Protein AF-A0AA92NX31-F1 (afdb_monomer_lite)

Foldseek 3Di:
DDDPVCPVVVVVVVDDPDPPPPVVVVVVVVVVVVVVVVVPPPPDDDDDDPDDDDDDPDQPDDPPKTKDFWAFPVRDGQEMEIEDAPVNVVVVLVPDDPVVVVVVVVVVVVVVVVVVVVCVVLVPDDAQWKKKKAFQDDPVLVVVVVPDDDDDQPDPRIDMDHHWHKDQAQVVCCVPCVVPADFDQAFPPGFGWGMKTWDADGPSVDDDDNVVFVVVCVVVVHRMGMDIDHGDPHTAKMWIWTDDPLGIKIKMKGFRPSDYHYDNAPDWDWDDQPNTIKIKGWHDDPVDAIKIKIWTQQHPGRMIMMMMDGCSRAPPVSRSRRSNVRNPGD

pLDDT: mean 80.36, std 20.74, range [23.72, 98.44]

Sequence (330 aa):
MDKNPFKGMHDMLRAKPVPKVDVKHKVMAAIRAKENKEEKVVKKKIGLLVTVGMLVGASSVWAGVEMIQLKNEKGEVVYEVTQHTDQEQQRLIQQMPPEEQAKIEARKKMDEHRDEVNNEIINGLKPGTSVAIYWKPTKDEEEIQKNITWSIYKQPYITMVSMPMTYKTWKEMEPVVGKMFTLPTELAGGFRFDEGDVHYEENYEYEVDLEALKAKAIKENKDYAFTEIPSSNKYDFTSVAYKSEKGSVRVEVRIADGGKAGTNAEAIEKIMIGNNEAVLTTHTSKNSDNFHWITWVKNGTKLKYSVRAGEEVVSKDELINIAKQINEIK

Secondary structure (DSSP, 8-state):
----TTHHHHHHTTS-PPP---HHHHHHHHHHHHHHHHTTTTTS-------------S---BTTB-EEEEE-TTS-EEEEEEE--HHHHHHHHHHS-HHHHHHHHHHHHHHHHHHHHHHHHHHTSPTT-EEEEEEPPPHHHHHHHTT---SS--STTEEEEE--EEESSHHHHHHHHTTT----SEETTTEEEEEEEEEE---TTS---HHHHHHHHHHHT-SEEEEEEPPP-SEEEEEEEEEETTEEEEEEEEE--S-EEEE--SEEEEEEETTEEEEEEEE--SSS--EEEEEEEPTTSSEEEEEEEETTTS-HHHHHHHHHHHHH--

Structure (mmCIF, N/CA/C/O backbone):
data_AF-A0AA92NX31-F1
#
_entry.id   AF-A0AA92NX31-F1
#
loop_
_atom_site.group_PDB
_atom_site.id
_atom_site.type_symbol
_atom_site.label_atom_id
_atom_site.label_alt_id
_atom_site.label_comp_id
_atom_site.label_asym_id
_atom_site.label_entity_id
_atom_site.label_seq_id
_atom_site.pdbx_PDB_ins_code
_atom_site.Cartn_x
_atom_site.Cartn_y
_atom_site.Cartn_z
_atom_site.occupancy
_atom_site.B_iso_or_equiv
_atom_site.auth_seq_id
_atom_site.auth_comp_id
_atom_site.auth_asym_id
_atom_site.auth_atom_id
_atom_site.pdbx_PDB_model_num
ATOM 1 N N . MET A 1 1 ? 20.148 37.717 74.657 1.00 39.69 1 MET A N 1
ATOM 2 C CA . MET A 1 1 ? 20.877 36.636 73.960 1.00 39.69 1 MET A CA 1
ATOM 3 C C . MET A 1 1 ? 19.957 36.101 72.877 1.00 39.69 1 MET A C 1
ATOM 5 O O . MET A 1 1 ? 19.146 35.242 73.177 1.00 39.69 1 MET A O 1
ATOM 9 N N . ASP A 1 2 ? 20.061 36.623 71.655 1.00 38.91 2 ASP A N 1
ATOM 10 C CA . ASP A 1 2 ? 19.355 36.084 70.486 1.00 38.91 2 ASP A CA 1
ATOM 11 C C . ASP A 1 2 ? 20.350 35.303 69.631 1.00 38.91 2 ASP A C 1
ATOM 13 O O . ASP A 1 2 ? 21.247 35.872 69.006 1.00 38.91 2 ASP A O 1
ATOM 17 N N . LYS A 1 3 ? 20.224 33.975 69.634 1.00 49.19 3 LYS A N 1
ATOM 18 C CA . LYS A 1 3 ? 20.929 33.102 68.694 1.00 49.19 3 LYS A CA 1
ATOM 19 C C . LYS A 1 3 ? 19.955 32.764 67.575 1.00 49.19 3 LYS A C 1
ATOM 21 O O . LYS A 1 3 ? 19.166 31.839 67.711 1.00 49.19 3 LYS A O 1
ATOM 26 N N . ASN A 1 4 ? 20.017 33.518 66.479 1.00 52.94 4 ASN A N 1
ATOM 27 C CA . ASN A 1 4 ? 19.345 33.144 65.238 1.00 52.94 4 ASN A CA 1
ATOM 28 C C . ASN A 1 4 ? 19.955 31.816 64.726 1.00 52.94 4 ASN A C 1
ATOM 30 O O . ASN A 1 4 ? 21.143 31.799 64.380 1.00 52.94 4 ASN A O 1
ATOM 34 N N . PRO A 1 5 ? 19.183 30.714 64.671 1.00 51.06 5 PRO A N 1
ATOM 35 C CA . PRO A 1 5 ? 19.691 29.390 64.318 1.00 51.06 5 PRO A CA 1
ATOM 36 C C . PRO A 1 5 ? 19.982 29.226 62.816 1.00 51.06 5 PRO A C 1
ATOM 38 O O . PRO A 1 5 ? 20.545 28.213 62.413 1.00 51.06 5 PRO A O 1
ATOM 41 N N . PHE A 1 6 ? 19.673 30.224 61.982 1.00 52.09 6 PHE A N 1
ATOM 42 C CA . PHE A 1 6 ? 19.854 30.158 60.527 1.00 52.09 6 PHE A CA 1
ATOM 43 C C . PHE A 1 6 ? 21.127 30.845 60.015 1.00 52.09 6 PHE A C 1
ATOM 45 O O . PHE A 1 6 ? 21.389 30.847 58.811 1.00 52.09 6 PHE A O 1
ATOM 52 N N . LYS A 1 7 ? 21.970 31.386 60.908 1.00 51.38 7 LYS A N 1
ATOM 53 C CA . LYS A 1 7 ? 23.223 32.055 60.512 1.00 51.38 7 LYS A CA 1
ATOM 54 C C . LYS A 1 7 ? 24.197 31.106 59.791 1.00 51.38 7 LYS A C 1
ATOM 56 O O . LYS A 1 7 ? 24.858 31.523 58.849 1.00 51.38 7 LYS A O 1
ATOM 61 N N . GLY A 1 8 ? 24.213 29.819 60.153 1.00 50.72 8 GLY A N 1
ATOM 62 C CA . GLY A 1 8 ? 25.066 28.812 59.504 1.00 50.72 8 GLY A CA 1
ATOM 63 C C . GLY A 1 8 ? 24.664 28.461 58.063 1.00 50.72 8 GLY A C 1
ATOM 64 O O . GLY A 1 8 ? 25.532 28.172 57.244 1.00 50.72 8 GLY A O 1
ATOM 65 N N . MET A 1 9 ? 23.371 28.538 57.718 1.00 48.03 9 MET A N 1
ATOM 66 C CA . MET A 1 9 ? 22.906 28.253 56.349 1.00 48.03 9 MET A CA 1
ATOM 67 C C . MET A 1 9 ? 23.214 29.398 55.380 1.00 48.03 9 MET A C 1
ATOM 69 O O . MET A 1 9 ? 23.520 29.150 54.214 1.00 48.03 9 MET A O 1
ATOM 73 N N . HIS A 1 10 ? 23.186 30.647 55.855 1.00 48.66 10 HIS A N 1
ATOM 74 C CA . HIS A 1 10 ? 23.485 31.807 55.014 1.00 48.66 10 HIS A CA 1
ATOM 75 C C . HIS A 1 10 ? 24.954 31.873 54.572 1.00 48.66 10 HIS A C 1
ATOM 77 O O . HIS A 1 10 ? 25.225 32.314 53.452 1.00 48.66 10 HIS A O 1
ATOM 83 N N . ASP A 1 11 ? 25.880 31.378 55.397 1.00 51.91 11 ASP A N 1
ATOM 84 C CA . ASP A 1 11 ? 27.309 31.341 55.067 1.00 51.91 11 ASP A CA 1
ATOM 85 C C . ASP A 1 11 ? 27.671 30.142 54.162 1.00 51.91 11 ASP A C 1
ATOM 87 O O . ASP A 1 11 ? 28.558 30.259 53.314 1.00 51.91 11 ASP A O 1
ATOM 91 N N . MET A 1 12 ? 26.928 29.024 54.228 1.00 49.34 12 MET A N 1
ATOM 92 C CA . MET A 1 12 ? 27.102 27.877 53.315 1.00 49.34 12 MET A CA 1
ATOM 93 C C . MET A 1 12 ? 26.664 28.164 51.870 1.00 49.34 12 MET A C 1
ATOM 95 O O . MET A 1 12 ? 27.215 27.577 50.941 1.00 49.34 12 MET A O 1
ATOM 99 N N . LEU A 1 13 ? 25.720 29.085 51.654 1.00 52.97 13 LEU A N 1
ATOM 100 C CA . LEU A 1 13 ? 25.265 29.473 50.310 1.00 52.97 13 LEU A CA 1
ATOM 101 C C . LEU A 1 13 ? 26.193 30.486 49.613 1.00 52.97 13 LEU A C 1
ATOM 103 O O . LEU A 1 13 ? 26.030 30.738 48.421 1.00 52.97 13 LEU A O 1
ATOM 107 N N . ARG A 1 14 ? 27.177 31.062 50.323 1.00 54.47 14 ARG A N 1
ATOM 108 C CA . ARG A 1 14 ? 28.123 32.051 49.764 1.00 54.47 14 ARG A CA 1
ATOM 109 C C . ARG A 1 14 ? 29.505 31.499 49.414 1.00 54.47 14 ARG A C 1
ATOM 111 O O . ARG A 1 14 ? 30.314 32.240 48.862 1.00 54.47 14 ARG A O 1
ATOM 118 N N . ALA A 1 15 ? 29.787 30.221 49.661 1.00 52.97 15 ALA A N 1
ATOM 119 C CA . ALA A 1 15 ? 31.110 29.647 49.427 1.00 52.97 15 ALA A CA 1
ATOM 120 C C . ALA A 1 15 ? 31.075 28.457 48.457 1.00 52.97 15 ALA A C 1
ATOM 122 O O . ALA A 1 15 ? 31.109 27.303 48.879 1.00 52.97 15 ALA A O 1
ATOM 123 N N . LYS A 1 16 ? 31.043 28.763 47.152 1.00 46.66 16 LYS A N 1
ATOM 124 C CA . LYS A 1 16 ? 31.869 28.174 46.070 1.00 46.66 16 LYS A CA 1
ATOM 125 C C . LYS A 1 16 ? 31.239 28.518 44.710 1.00 46.66 16 LYS A C 1
ATOM 127 O O . LYS A 1 16 ? 30.091 28.146 44.479 1.00 46.66 16 LYS A O 1
ATOM 132 N N . PRO A 1 17 ? 31.949 29.195 43.789 1.00 44.84 17 PRO A N 1
ATOM 133 C CA . PRO A 1 17 ? 31.456 29.341 42.427 1.00 44.84 17 PRO A CA 1
ATOM 134 C C . PRO A 1 17 ? 31.342 27.948 41.796 1.00 44.84 17 PRO A C 1
ATOM 136 O O . PRO A 1 17 ? 32.320 27.202 41.735 1.00 44.84 17 PRO A O 1
ATOM 139 N N . VAL A 1 18 ? 30.135 27.591 41.354 1.00 47.88 18 VAL A N 1
ATOM 140 C CA . VAL A 1 18 ? 29.902 26.400 40.532 1.00 47.88 18 VAL A CA 1
ATOM 141 C C . VAL A 1 18 ? 30.789 26.535 39.291 1.00 47.88 18 VAL A C 1
ATOM 143 O O . VAL A 1 18 ? 30.719 27.572 38.621 1.00 47.88 18 VAL A O 1
ATOM 146 N N . PRO A 1 19 ? 31.647 25.550 38.966 1.00 45.34 19 PRO A N 1
ATOM 147 C CA . PRO A 1 19 ? 32.444 25.625 37.756 1.00 45.34 19 PRO A CA 1
ATOM 148 C C . PRO A 1 19 ? 31.484 25.725 36.572 1.00 45.34 19 PRO A C 1
ATOM 150 O O . PRO A 1 19 ? 30.601 24.879 36.424 1.00 45.34 19 PRO A O 1
ATOM 153 N N . LYS A 1 20 ? 31.643 26.747 35.723 1.00 49.38 20 LYS A N 1
ATOM 154 C CA . LYS A 1 20 ? 30.999 26.773 34.406 1.00 49.38 20 LYS A CA 1
ATOM 155 C C . LYS A 1 20 ? 31.604 25.641 33.581 1.00 49.38 20 LYS A C 1
ATOM 157 O O . LYS A 1 20 ? 32.577 25.830 32.859 1.00 49.38 20 LYS A O 1
ATOM 162 N N . VAL A 1 21 ? 31.079 24.435 33.752 1.00 50.97 21 VAL A N 1
ATOM 163 C CA . VAL A 1 21 ? 31.415 23.307 32.895 1.00 50.97 21 VAL A CA 1
ATOM 164 C C . VAL A 1 21 ? 30.685 23.556 31.585 1.00 50.97 21 VAL A C 1
ATOM 166 O O . VAL A 1 21 ? 29.461 23.489 31.535 1.00 50.97 21 VAL A O 1
ATOM 169 N N . ASP A 1 22 ? 31.431 23.884 30.533 1.00 53.22 22 ASP A N 1
ATOM 170 C CA . ASP A 1 22 ? 30.893 23.967 29.177 1.00 53.22 22 ASP A CA 1
ATOM 171 C C . ASP A 1 22 ? 30.559 22.545 28.692 1.00 53.22 22 ASP A C 1
ATOM 173 O O . ASP A 1 22 ? 31.370 21.835 28.088 1.00 53.22 22 ASP A O 1
ATOM 177 N N . VAL A 1 23 ? 29.357 22.089 29.056 1.00 54.25 23 VAL A N 1
ATOM 178 C CA . VAL A 1 23 ? 28.820 20.771 28.695 1.00 54.25 23 VAL A CA 1
ATOM 179 C C . VAL A 1 23 ? 28.718 20.646 27.174 1.00 54.25 23 VAL A C 1
ATOM 181 O O . VAL A 1 23 ? 28.973 19.572 26.635 1.00 54.25 23 VAL A O 1
ATOM 184 N N . LYS A 1 24 ? 28.453 21.752 26.464 1.00 50.12 24 LYS A N 1
ATOM 185 C CA . LYS A 1 24 ? 28.352 21.779 25.002 1.00 50.12 24 LYS A CA 1
ATOM 186 C C . LYS A 1 24 ? 29.696 21.451 24.355 1.00 50.12 24 LYS A C 1
ATOM 188 O O . LYS A 1 24 ? 29.742 20.603 23.468 1.00 50.12 24 LYS A O 1
ATOM 193 N N . HIS A 1 25 ? 30.798 22.025 24.842 1.00 49.66 25 HIS A N 1
ATOM 194 C CA . HIS A 1 25 ? 32.134 21.673 24.344 1.00 49.66 25 HIS A CA 1
ATOM 195 C C . HIS A 1 25 ? 32.509 20.219 24.625 1.00 49.66 25 HIS A C 1
ATOM 197 O O . HIS A 1 25 ? 33.056 19.554 23.748 1.00 49.66 25 HIS A O 1
ATOM 203 N N . LYS A 1 26 ? 32.201 19.700 25.821 1.00 52.88 26 LYS A N 1
ATOM 204 C CA . LYS A 1 26 ? 32.515 18.304 26.169 1.00 52.88 26 LYS A CA 1
ATOM 205 C C . LYS A 1 26 ? 31.705 17.302 25.348 1.00 52.88 26 LYS A C 1
ATOM 207 O O . LYS A 1 26 ? 32.264 16.297 24.919 1.00 52.88 26 LYS A O 1
ATOM 212 N N . VAL A 1 27 ? 30.430 17.590 25.088 1.00 49.56 27 VAL A N 1
ATOM 213 C CA . VAL A 1 27 ? 29.567 16.752 24.243 1.00 49.56 27 VAL A CA 1
ATOM 214 C C . VAL A 1 27 ? 30.026 16.805 22.784 1.00 49.56 27 VAL A C 1
ATOM 216 O O . VAL A 1 27 ? 30.213 15.756 22.176 1.00 49.56 27 VAL A O 1
ATOM 219 N N . MET A 1 28 ? 30.330 17.988 22.239 1.00 48.72 28 MET A N 1
ATOM 220 C CA . MET A 1 28 ? 30.826 18.113 20.859 1.00 48.72 28 MET A CA 1
ATOM 221 C C . MET A 1 28 ? 32.216 17.494 20.663 1.00 48.72 28 MET A C 1
ATOM 223 O O . MET A 1 28 ? 32.482 16.890 19.625 1.00 48.72 28 MET A O 1
ATOM 227 N N . ALA A 1 29 ? 33.101 17.594 21.659 1.00 56.94 29 ALA A N 1
ATOM 228 C CA . ALA A 1 29 ? 34.399 16.926 21.634 1.00 56.94 29 ALA A CA 1
ATOM 229 C C . ALA A 1 29 ? 34.255 15.396 21.698 1.00 56.94 29 ALA A C 1
ATOM 231 O O . ALA A 1 29 ? 34.991 14.689 21.013 1.00 56.94 29 ALA A O 1
ATOM 232 N N . ALA A 1 30 ? 33.287 14.882 22.466 1.00 53.88 30 ALA A N 1
ATOM 233 C CA . ALA A 1 30 ? 32.988 13.452 22.522 1.00 53.88 30 ALA A CA 1
ATOM 234 C C . ALA A 1 30 ? 32.383 12.924 21.208 1.00 53.88 30 ALA A C 1
ATOM 236 O O . ALA A 1 30 ? 32.735 11.821 20.794 1.00 53.88 30 ALA A O 1
ATOM 237 N N . ILE A 1 31 ? 31.542 13.715 20.528 1.00 49.28 31 ILE A N 1
ATOM 238 C CA . ILE A 1 31 ? 30.980 13.380 19.207 1.00 49.28 31 ILE A CA 1
ATOM 239 C C . ILE A 1 31 ? 32.094 13.325 18.149 1.00 49.28 31 ILE A C 1
ATOM 241 O O . ILE A 1 31 ? 32.277 12.287 17.517 1.00 49.28 31 ILE A O 1
ATOM 245 N N . ARG A 1 32 ? 32.938 14.364 18.046 1.00 51.78 32 ARG A N 1
ATOM 246 C CA . ARG A 1 32 ? 34.062 14.386 17.083 1.00 51.78 32 ARG A CA 1
ATOM 247 C C . ARG A 1 32 ? 35.121 13.315 17.353 1.00 51.78 32 ARG A C 1
ATOM 249 O O . ARG A 1 32 ? 35.758 12.815 16.429 1.00 51.78 32 ARG A O 1
ATOM 256 N N . ALA A 1 33 ? 35.342 12.954 18.619 1.00 50.09 33 ALA A N 1
ATOM 257 C CA . ALA A 1 33 ? 36.252 11.866 18.977 1.00 50.09 33 ALA A CA 1
ATOM 258 C C . ALA A 1 33 ? 35.698 10.478 18.598 1.00 50.09 33 ALA A C 1
ATOM 260 O O . ALA A 1 33 ? 36.482 9.538 18.448 1.00 50.09 33 ALA A O 1
ATOM 261 N N . LYS A 1 34 ? 34.372 10.351 18.440 1.00 50.44 34 LYS A N 1
ATOM 262 C CA . LYS A 1 34 ? 33.704 9.142 17.942 1.00 50.44 34 LYS A CA 1
ATOM 263 C C . LYS A 1 34 ? 33.771 9.059 16.413 1.00 50.44 34 LYS A C 1
ATOM 265 O O . LYS A 1 34 ? 34.208 8.030 15.908 1.00 50.44 34 LYS A O 1
ATOM 270 N N . GLU A 1 35 ? 33.492 10.157 15.708 1.00 44.53 35 GLU A N 1
ATOM 271 C CA . GLU A 1 35 ? 33.587 10.244 14.236 1.00 44.53 35 GLU A CA 1
ATOM 272 C C . GLU A 1 35 ? 35.007 9.927 13.723 1.00 44.53 35 GLU A C 1
ATOM 274 O O . GLU A 1 35 ? 35.187 9.091 12.840 1.00 44.53 35 GLU A O 1
ATOM 279 N N . ASN A 1 36 ? 36.051 10.473 14.362 1.00 42.12 36 ASN A N 1
ATOM 280 C CA . ASN A 1 36 ? 37.448 10.205 13.977 1.00 42.12 36 ASN A CA 1
ATOM 281 C C . ASN A 1 36 ? 37.929 8.768 14.269 1.00 42.12 36 ASN A C 1
ATOM 283 O O . ASN A 1 36 ? 38.970 8.346 13.755 1.00 42.12 36 ASN A O 1
ATOM 287 N N . LYS A 1 37 ? 37.221 8.007 15.117 1.00 39.25 37 LYS A N 1
ATOM 288 C CA . LYS A 1 37 ? 37.497 6.575 15.332 1.00 39.25 37 LYS A CA 1
ATOM 289 C C . LYS A 1 37 ? 36.738 5.685 14.349 1.00 39.25 37 LYS A C 1
ATOM 291 O O . LYS A 1 37 ? 37.231 4.597 14.051 1.00 39.25 37 LYS A O 1
ATOM 296 N N . GLU A 1 38 ? 35.605 6.142 13.820 1.00 37.56 38 GLU A N 1
ATOM 297 C CA . GLU A 1 38 ? 34.836 5.425 12.799 1.00 37.56 38 GLU A CA 1
ATOM 298 C C . GLU A 1 38 ? 35.510 5.491 11.418 1.00 37.56 38 GLU A C 1
ATOM 300 O O . GLU A 1 38 ? 35.576 4.468 10.740 1.00 37.56 38 GLU A O 1
ATOM 305 N N . GLU A 1 39 ? 36.175 6.592 11.044 1.00 38.25 39 GLU A N 1
ATOM 306 C CA . GLU A 1 39 ? 36.886 6.667 9.749 1.00 38.25 39 GLU A CA 1
ATOM 307 C C . GLU A 1 39 ? 38.021 5.634 9.579 1.00 38.25 39 GLU A C 1
ATOM 309 O O . GLU A 1 39 ? 38.354 5.251 8.455 1.00 38.25 39 GLU A O 1
ATOM 314 N N . LYS A 1 40 ? 38.623 5.134 10.670 1.00 39.03 40 LYS A N 1
ATOM 315 C CA . LYS A 1 40 ? 39.765 4.200 10.592 1.00 39.03 40 LYS A CA 1
ATOM 316 C C . LYS A 1 40 ? 39.409 2.714 10.693 1.00 39.03 40 LYS A C 1
ATOM 318 O O . LYS A 1 40 ? 40.288 1.891 10.442 1.00 39.03 40 LYS A O 1
ATOM 323 N N . VAL A 1 41 ? 38.165 2.342 11.016 1.00 35.94 41 VAL A N 1
ATOM 324 C CA . VAL A 1 41 ? 37.795 0.927 11.267 1.00 35.94 41 VAL A CA 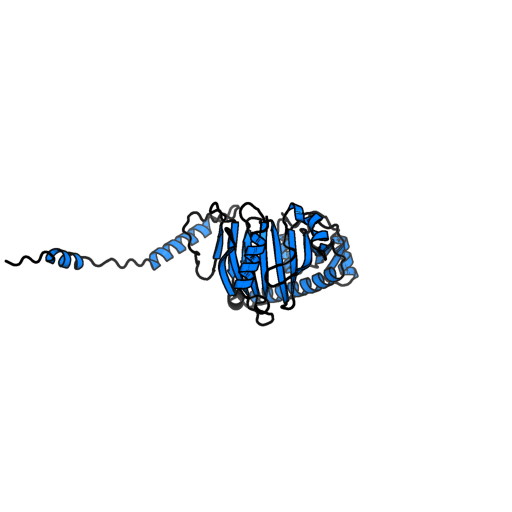1
ATOM 325 C C . VAL A 1 41 ? 36.855 0.334 10.204 1.00 35.94 41 VAL A C 1
ATOM 327 O O . VAL A 1 41 ? 36.829 -0.883 10.030 1.00 35.94 41 VAL A O 1
ATOM 330 N N . VAL A 1 42 ? 36.175 1.137 9.379 1.00 35.34 42 VAL A N 1
ATOM 331 C CA . VAL A 1 42 ? 35.128 0.637 8.454 1.00 35.34 42 VAL A CA 1
ATOM 332 C C . VAL A 1 42 ? 35.670 0.185 7.081 1.00 35.34 42 VAL A C 1
ATOM 334 O O . VAL A 1 42 ? 34.976 0.222 6.073 1.00 35.34 42 VAL A O 1
ATOM 337 N N . LYS A 1 43 ? 36.917 -0.304 7.000 1.00 39.41 43 LYS A N 1
ATOM 338 C CA . LYS A 1 43 ? 37.444 -0.903 5.751 1.00 39.41 43 LYS A CA 1
ATOM 339 C C . LYS A 1 43 ? 37.275 -2.420 5.627 1.00 39.41 43 LYS A C 1
ATOM 341 O O . LYS A 1 43 ? 37.634 -2.959 4.583 1.00 39.41 43 LYS A O 1
ATOM 346 N N . LYS A 1 44 ? 36.716 -3.137 6.613 1.00 31.20 44 LYS A N 1
ATOM 347 C CA . LYS A 1 44 ? 36.458 -4.587 6.482 1.00 31.20 44 LYS A CA 1
ATOM 348 C C . LYS A 1 44 ? 35.209 -5.064 7.251 1.00 31.20 44 LYS A C 1
ATOM 350 O O . LYS A 1 44 ? 35.264 -5.193 8.464 1.00 31.20 44 LYS A O 1
ATOM 355 N N . LYS A 1 45 ? 34.194 -5.482 6.475 1.00 27.70 45 LYS A N 1
ATOM 356 C CA . LYS A 1 45 ? 33.093 -6.438 6.763 1.00 27.70 45 LYS A CA 1
ATOM 357 C C . LYS A 1 45 ? 31.859 -5.976 7.582 1.00 27.70 45 LYS A C 1
ATOM 359 O O . LYS A 1 45 ? 31.968 -5.721 8.767 1.00 27.70 45 LYS A O 1
ATOM 364 N N . ILE A 1 46 ? 30.701 -6.076 6.903 1.00 28.38 46 ILE A N 1
ATOM 365 C CA . ILE A 1 46 ? 29.369 -6.596 7.312 1.00 28.38 46 ILE A CA 1
ATOM 366 C C . ILE A 1 46 ? 28.656 -5.960 8.524 1.00 28.38 46 ILE A C 1
ATOM 368 O O . ILE A 1 46 ? 29.145 -6.020 9.643 1.00 28.38 46 ILE A O 1
ATOM 372 N N . GLY A 1 47 ? 27.388 -5.580 8.305 1.00 24.19 47 GLY A N 1
ATOM 373 C CA . GLY A 1 47 ? 26.315 -5.763 9.293 1.00 24.19 47 GLY A CA 1
ATOM 374 C C . GLY A 1 47 ? 25.828 -4.492 9.983 1.00 24.19 47 GLY A C 1
ATOM 375 O O . GLY A 1 47 ? 26.450 -3.998 10.916 1.00 24.19 47 GLY A O 1
ATOM 376 N N . LEU A 1 48 ? 24.663 -4.011 9.550 1.00 31.30 48 LEU A N 1
ATOM 377 C CA . LEU A 1 48 ? 23.850 -3.010 10.234 1.00 31.30 48 LEU A CA 1
ATOM 378 C C . LEU A 1 48 ? 23.516 -3.497 11.661 1.00 31.30 48 LEU A C 1
ATOM 380 O O . LEU A 1 48 ? 22.685 -4.383 11.837 1.00 31.30 48 LEU A O 1
ATOM 384 N N . LEU A 1 49 ? 24.159 -2.923 12.678 1.00 27.75 49 LEU A N 1
ATOM 385 C CA . LEU A 1 49 ? 23.817 -3.105 14.092 1.00 27.75 49 LEU A CA 1
ATOM 386 C C . LEU A 1 49 ? 23.820 -1.737 14.779 1.00 27.75 49 LEU A C 1
ATOM 388 O O . LEU A 1 49 ? 24.834 -1.296 15.315 1.00 27.75 49 LEU A O 1
ATOM 392 N N . VAL A 1 50 ? 22.667 -1.065 14.778 1.00 32.16 50 VAL A N 1
ATOM 393 C CA . VAL A 1 50 ? 22.393 0.004 15.746 1.00 32.16 50 VAL A CA 1
ATOM 394 C C . VAL A 1 50 ? 21.561 -0.610 16.862 1.00 32.16 50 VAL A C 1
ATOM 396 O O . VAL A 1 50 ? 20.336 -0.675 16.810 1.00 32.16 50 VAL A O 1
ATOM 399 N N . THR A 1 51 ? 22.261 -1.116 17.870 1.00 28.08 51 THR A N 1
ATOM 400 C CA . THR A 1 51 ? 21.680 -1.625 19.109 1.00 28.08 51 THR A CA 1
ATOM 401 C C . THR A 1 51 ? 21.195 -0.437 19.944 1.00 28.08 51 THR A C 1
ATOM 403 O O . THR A 1 51 ? 21.980 0.173 20.669 1.00 28.08 51 THR A O 1
ATOM 406 N N . VAL A 1 52 ? 19.909 -0.082 19.858 1.00 31.58 52 VAL A N 1
ATOM 407 C CA . VAL A 1 52 ? 19.286 0.837 20.827 1.00 31.58 52 VAL A CA 1
ATOM 408 C C . VAL A 1 52 ? 18.679 0.006 21.950 1.00 31.58 52 VAL A C 1
ATOM 410 O O . VAL A 1 52 ? 17.553 -0.477 21.866 1.00 31.58 52 VAL A O 1
ATOM 413 N N . GLY A 1 53 ? 19.469 -0.187 23.003 1.00 23.72 53 GLY A N 1
ATOM 414 C CA . GLY A 1 53 ? 19.007 -0.712 24.280 1.00 23.72 53 GLY A CA 1
ATOM 415 C C . GLY A 1 53 ? 18.770 0.413 25.291 1.00 23.72 53 GLY A C 1
ATOM 416 O O . GLY A 1 53 ? 19.686 1.182 25.565 1.00 23.72 53 GLY A O 1
ATOM 417 N N . MET A 1 54 ? 17.567 0.388 25.880 1.00 26.86 54 MET A N 1
ATOM 418 C CA . MET A 1 54 ? 17.085 1.013 27.131 1.00 26.86 54 MET A CA 1
ATOM 419 C C . MET A 1 54 ? 16.184 2.263 27.046 1.00 26.86 54 MET A C 1
ATOM 421 O O . MET A 1 54 ? 16.627 3.401 27.132 1.00 26.86 54 MET A O 1
ATOM 425 N N . LEU A 1 55 ? 14.875 1.969 26.977 1.00 30.23 55 LEU A N 1
ATOM 426 C CA . LEU A 1 55 ? 13.826 2.322 27.957 1.00 30.23 55 LEU A CA 1
ATOM 427 C C . LEU A 1 55 ? 13.885 3.714 28.617 1.00 30.23 55 LEU A C 1
ATOM 429 O O . LEU A 1 55 ? 14.555 3.857 29.629 1.00 30.23 55 LEU A O 1
ATOM 433 N N . VAL A 1 56 ? 13.027 4.642 28.167 1.00 28.48 56 VAL A N 1
ATOM 434 C CA . VAL A 1 56 ? 11.919 5.252 28.947 1.00 28.48 56 VAL A CA 1
ATOM 435 C C . VAL A 1 56 ? 10.842 5.692 27.939 1.00 28.48 56 VAL A C 1
ATOM 437 O O . VAL A 1 56 ? 11.166 6.172 26.859 1.00 28.48 56 VAL A O 1
ATOM 440 N N . GLY A 1 57 ? 9.563 5.473 28.254 1.00 33.97 57 GLY A N 1
ATOM 441 C CA . GLY A 1 57 ? 8.407 5.752 27.393 1.00 33.97 57 GLY A CA 1
ATOM 442 C C . GLY A 1 57 ? 8.105 7.232 27.143 1.00 33.97 57 GLY A C 1
ATOM 443 O O . GLY A 1 57 ? 7.050 7.714 27.531 1.00 33.97 57 GLY A O 1
ATOM 444 N N . ALA A 1 58 ? 8.980 7.927 26.432 1.00 32.69 58 ALA A N 1
ATOM 445 C CA . ALA A 1 58 ? 8.669 9.196 25.795 1.00 32.69 58 ALA A CA 1
ATOM 446 C C . ALA A 1 58 ? 9.202 9.148 24.364 1.00 32.69 58 ALA A C 1
ATOM 448 O O . ALA A 1 58 ? 10.301 8.648 24.136 1.00 32.69 58 ALA A O 1
ATOM 449 N N . SER A 1 59 ? 8.406 9.636 23.415 1.00 35.69 59 SER A N 1
ATOM 450 C CA . SER A 1 59 ? 8.827 9.976 22.056 1.00 35.69 59 SER A CA 1
ATOM 451 C C . SER A 1 59 ? 10.230 10.590 22.075 1.00 35.69 59 SER A C 1
ATOM 453 O O . SER A 1 59 ? 10.422 11.717 22.536 1.00 35.69 59 SER A O 1
ATOM 455 N N . SER A 1 60 ? 11.236 9.841 21.634 1.00 37.31 60 SER A N 1
ATOM 456 C CA . SER A 1 60 ? 12.590 10.361 21.510 1.00 37.31 60 SER A CA 1
ATOM 457 C C . SER A 1 60 ? 12.652 11.188 20.233 1.00 37.31 60 SER A C 1
ATOM 459 O O . SER A 1 60 ? 12.919 10.651 19.161 1.00 37.31 60 SER A O 1
ATOM 461 N N . VAL A 1 61 ? 12.369 12.487 20.362 1.00 33.44 61 VAL A N 1
ATOM 462 C CA . VAL A 1 61 ? 12.617 13.489 19.321 1.00 33.44 61 VAL A CA 1
ATOM 463 C C . VAL A 1 61 ? 14.130 13.589 19.154 1.00 33.44 61 VAL A C 1
ATOM 465 O O . VAL A 1 61 ? 14.820 14.240 19.941 1.00 33.44 61 VAL A O 1
ATOM 468 N N . TRP A 1 62 ? 14.666 12.899 18.154 1.00 40.28 62 TRP A N 1
ATOM 469 C CA . TRP A 1 62 ? 15.979 13.244 17.626 1.00 40.28 62 TRP A CA 1
ATOM 470 C C . TRP A 1 62 ? 15.792 14.469 16.732 1.00 40.28 62 TRP A C 1
ATOM 472 O O . TRP A 1 62 ? 14.788 14.574 16.035 1.00 40.28 62 TRP A O 1
ATOM 482 N N . ALA A 1 63 ? 16.706 15.438 16.824 1.00 41.19 63 ALA A N 1
ATOM 483 C CA . ALA A 1 63 ? 16.570 16.751 16.196 1.00 41.19 63 ALA A CA 1
ATOM 484 C C . ALA A 1 63 ? 16.105 16.652 14.726 1.00 41.19 63 ALA A C 1
ATOM 486 O O . ALA A 1 63 ? 16.882 16.258 13.862 1.00 41.19 63 ALA A O 1
ATOM 487 N N . GLY A 1 64 ? 14.840 17.012 14.475 1.00 49.84 64 GLY A N 1
ATOM 488 C CA . GLY A 1 64 ? 14.233 17.083 13.141 1.00 49.84 64 GLY A CA 1
ATOM 489 C C . GLY A 1 64 ? 13.497 15.833 12.646 1.00 49.84 64 GLY A C 1
ATOM 490 O O . GLY A 1 64 ? 13.097 15.821 11.493 1.00 49.84 64 GLY A O 1
ATOM 491 N N . VAL A 1 65 ? 13.327 14.786 13.459 1.00 61.62 65 VAL A N 1
ATOM 492 C CA . VAL A 1 65 ? 12.572 13.588 13.060 1.00 61.62 65 VAL A CA 1
ATOM 493 C C . VAL A 1 65 ? 11.657 13.150 14.202 1.00 61.62 65 VAL A C 1
ATOM 495 O O . VAL A 1 65 ? 12.131 12.715 15.257 1.00 61.62 65 VAL A O 1
ATOM 498 N N . GLU A 1 66 ? 10.342 13.252 14.000 1.00 76.06 66 GLU A N 1
ATOM 499 C CA . GLU A 1 66 ? 9.370 12.665 14.923 1.00 76.06 66 GLU A CA 1
ATOM 500 C C . GLU A 1 66 ? 9.264 11.157 14.676 1.00 76.06 66 GLU A C 1
ATOM 502 O O . GLU A 1 66 ? 9.115 10.691 13.544 1.00 76.06 66 GLU A O 1
ATOM 507 N N . MET A 1 67 ? 9.367 10.379 15.754 1.00 84.44 67 MET A N 1
ATOM 508 C CA . MET A 1 67 ? 9.304 8.922 15.714 1.00 84.44 67 MET A CA 1
ATOM 509 C C . MET A 1 67 ? 8.304 8.405 16.746 1.00 84.44 67 MET A C 1
ATOM 511 O O . MET A 1 67 ? 8.388 8.732 17.934 1.00 84.44 67 MET A O 1
ATOM 515 N N . ILE A 1 68 ? 7.402 7.530 16.302 1.00 89.00 68 ILE A N 1
ATOM 516 C CA . ILE A 1 68 ? 6.459 6.803 17.153 1.00 89.00 68 ILE A CA 1
ATOM 517 C C . ILE A 1 68 ? 6.743 5.308 17.049 1.00 89.00 68 ILE A C 1
ATOM 519 O O . ILE A 1 68 ? 6.658 4.714 15.979 1.00 89.00 68 ILE A O 1
ATOM 523 N N . GLN A 1 69 ? 7.018 4.680 18.189 1.00 91.38 69 GLN A N 1
ATOM 524 C CA . GLN A 1 69 ? 7.058 3.223 18.319 1.00 91.38 69 GLN A CA 1
ATOM 525 C C . GLN A 1 69 ? 5.746 2.727 18.917 1.00 91.38 69 GLN A C 1
ATOM 527 O O . GLN A 1 69 ? 5.351 3.226 19.970 1.00 91.38 69 GLN A O 1
ATOM 532 N N . LEU A 1 70 ? 5.112 1.741 18.288 1.00 90.31 70 LEU A N 1
ATOM 533 C CA . LEU A 1 70 ? 3.956 1.023 18.817 1.00 90.31 70 LEU A CA 1
ATOM 534 C C . LEU A 1 70 ? 4.415 -0.248 19.520 1.00 90.31 70 LEU A C 1
ATOM 536 O O . LEU A 1 70 ? 5.237 -1.000 18.986 1.00 90.31 70 LEU A O 1
ATOM 540 N N . LYS A 1 71 ? 3.871 -0.494 20.707 1.00 91.00 71 LYS A N 1
ATOM 541 C CA . LYS A 1 71 ? 4.186 -1.664 21.526 1.00 91.00 71 LYS A CA 1
ATOM 542 C C . LYS A 1 71 ? 2.984 -2.580 21.694 1.00 91.00 71 LYS A C 1
ATOM 544 O O . LYS A 1 71 ? 1.847 -2.116 21.760 1.00 91.00 71 LYS A O 1
ATOM 549 N N . ASN A 1 72 ? 3.255 -3.879 21.792 1.00 89.06 72 ASN A N 1
ATOM 550 C CA . ASN A 1 72 ? 2.248 -4.857 22.191 1.00 89.06 72 ASN A CA 1
ATOM 551 C C . ASN A 1 72 ? 2.057 -4.886 23.717 1.00 89.06 72 ASN A C 1
ATOM 553 O O . ASN A 1 72 ? 2.782 -4.238 24.474 1.00 89.06 72 ASN A O 1
ATOM 557 N N . GLU A 1 73 ? 1.111 -5.701 24.179 1.00 88.81 73 GLU A N 1
ATOM 558 C CA . GLU A 1 73 ? 0.814 -5.909 25.606 1.00 88.81 73 GLU A CA 1
ATOM 559 C C . GLU A 1 73 ? 2.006 -6.399 26.456 1.00 88.81 73 GLU A C 1
ATOM 561 O O . GLU A 1 73 ? 2.008 -6.223 27.673 1.00 88.81 73 GLU A O 1
ATOM 566 N N . LYS A 1 74 ? 3.042 -6.980 25.834 1.00 88.56 74 LYS A N 1
ATOM 567 C CA . LYS A 1 74 ? 4.285 -7.409 26.501 1.00 88.56 74 LYS A CA 1
ATOM 568 C C . LYS A 1 74 ? 5.345 -6.303 26.549 1.00 88.56 74 LYS A C 1
ATOM 570 O O . LYS A 1 74 ? 6.423 -6.511 27.100 1.00 88.56 74 LYS A O 1
ATOM 575 N N . GLY A 1 75 ? 5.059 -5.135 25.973 1.00 86.44 75 GLY A N 1
ATOM 576 C CA . GLY A 1 75 ? 5.989 -4.016 25.847 1.00 86.44 75 GLY A CA 1
ATOM 577 C C . GLY A 1 75 ? 6.997 -4.159 24.701 1.00 86.44 75 GLY A C 1
ATOM 578 O O . GLY A 1 75 ? 7.903 -3.329 24.593 1.00 86.44 75 GLY A O 1
ATOM 579 N N . GLU A 1 76 ? 6.855 -5.177 23.850 1.00 88.69 76 GLU A N 1
ATOM 580 C CA . GLU A 1 76 ? 7.710 -5.387 22.679 1.00 88.69 76 GLU A CA 1
ATOM 581 C C . GLU A 1 76 ? 7.303 -4.408 21.574 1.00 88.69 76 GLU A C 1
ATOM 583 O O . GLU A 1 76 ? 6.114 -4.223 21.311 1.00 88.69 76 GLU A O 1
ATOM 588 N N . VAL A 1 77 ? 8.281 -3.780 20.917 1.00 88.88 77 VAL A N 1
ATOM 589 C CA . VAL A 1 77 ? 8.019 -2.891 19.777 1.00 88.88 77 VAL A CA 1
ATOM 590 C C . VAL A 1 77 ? 7.578 -3.737 18.587 1.00 88.88 77 VAL A C 1
ATOM 592 O O . VAL A 1 77 ? 8.314 -4.615 18.143 1.00 88.88 77 VAL A O 1
ATOM 595 N N . VAL A 1 78 ? 6.381 -3.461 18.073 1.00 89.19 78 VAL A N 1
ATOM 596 C CA . VAL A 1 78 ? 5.775 -4.189 16.946 1.00 89.19 78 VAL A CA 1
ATOM 597 C C . VAL A 1 78 ? 5.724 -3.369 15.662 1.00 89.19 78 VAL A C 1
ATOM 599 O O . VAL A 1 78 ? 5.552 -3.934 14.585 1.00 89.19 78 VAL A O 1
ATOM 602 N N . TYR A 1 79 ? 5.876 -2.047 15.764 1.00 88.62 79 TYR A N 1
ATOM 603 C CA . TYR A 1 79 ? 5.875 -1.143 14.620 1.00 88.62 79 TYR A CA 1
ATOM 604 C C . TYR A 1 79 ? 6.565 0.173 14.973 1.00 88.62 79 TYR A C 1
ATOM 606 O O . TYR A 1 79 ? 6.428 0.661 16.094 1.00 88.62 79 TYR A O 1
ATOM 614 N N . GLU A 1 80 ? 7.281 0.764 14.025 1.00 90.06 80 GLU A N 1
ATOM 615 C CA . GLU A 1 80 ? 7.907 2.078 14.183 1.00 90.06 80 GLU A CA 1
ATOM 616 C C . GLU A 1 80 ? 7.554 2.955 12.986 1.00 90.06 80 GLU A C 1
ATOM 618 O O . GLU A 1 80 ? 7.703 2.527 11.845 1.00 90.06 80 GLU A O 1
ATOM 623 N N . VAL A 1 81 ? 7.103 4.180 13.246 1.00 86.56 81 VAL A N 1
ATOM 624 C CA . VAL A 1 81 ? 6.835 5.192 12.223 1.00 86.56 81 VAL A CA 1
ATOM 625 C C . VAL A 1 81 ? 7.761 6.373 12.427 1.00 86.56 81 VAL A C 1
ATOM 627 O O . VAL A 1 81 ? 7.864 6.898 13.534 1.00 86.56 81 VAL A O 1
ATOM 630 N N . THR A 1 82 ? 8.413 6.779 11.346 1.00 86.88 82 THR A N 1
ATOM 631 C CA . THR A 1 82 ? 9.315 7.928 11.282 1.00 86.88 82 THR A CA 1
ATOM 632 C C . THR A 1 82 ? 8.741 8.955 10.313 1.00 86.88 82 THR A C 1
ATOM 634 O O . THR A 1 82 ? 8.403 8.604 9.183 1.00 86.88 82 THR A O 1
ATOM 637 N N . GLN A 1 83 ? 8.608 10.207 10.739 1.00 83.06 83 GLN A N 1
ATOM 638 C CA . GLN A 1 83 ? 8.061 11.282 9.914 1.00 83.06 83 GLN A CA 1
ATOM 639 C C . GLN A 1 83 ? 9.165 12.050 9.180 1.00 83.06 83 GLN A C 1
ATOM 641 O O . GLN A 1 83 ? 10.159 12.452 9.784 1.00 83.06 83 GLN A O 1
ATOM 646 N N . HIS A 1 84 ? 8.952 12.278 7.883 1.00 81.06 84 HIS A N 1
ATOM 647 C CA . HIS A 1 84 ? 9.763 13.138 7.024 1.00 81.06 84 HIS A CA 1
ATOM 648 C C . HIS A 1 84 ? 8.838 13.945 6.115 1.00 81.06 84 HIS A C 1
ATOM 650 O O . HIS A 1 84 ? 8.398 13.437 5.083 1.00 81.06 84 HIS A O 1
ATOM 656 N N . THR A 1 85 ? 8.528 15.184 6.495 1.00 76.69 85 THR A N 1
ATOM 657 C CA . THR A 1 85 ? 7.550 16.001 5.759 1.00 76.69 85 THR A CA 1
ATOM 658 C C . THR A 1 85 ? 8.033 16.324 4.343 1.00 76.69 85 THR A C 1
ATOM 660 O O . THR A 1 85 ? 9.237 16.453 4.089 1.00 76.69 85 THR A O 1
ATOM 663 N N . ASP A 1 86 ? 7.099 16.532 3.412 1.00 74.06 86 ASP A N 1
ATOM 664 C CA . ASP A 1 86 ? 7.432 16.929 2.037 1.00 74.06 86 ASP A CA 1
ATOM 665 C C . ASP A 1 86 ? 8.244 18.237 2.009 1.00 74.06 86 ASP A C 1
ATOM 667 O O . ASP A 1 86 ? 9.153 18.411 1.194 1.00 74.06 86 ASP A O 1
ATOM 671 N N . GLN A 1 87 ? 7.960 19.157 2.935 1.00 74.38 87 GLN A N 1
ATOM 672 C CA . GLN A 1 87 ? 8.677 20.428 3.051 1.00 74.38 87 GLN A CA 1
ATOM 673 C C . GLN A 1 87 ? 10.146 20.234 3.437 1.00 74.38 87 GLN A C 1
ATOM 675 O O . GLN A 1 87 ? 11.025 20.915 2.902 1.00 74.38 87 GLN A O 1
ATOM 680 N N . GLU A 1 88 ? 10.435 19.320 4.363 1.00 73.88 88 GLU A N 1
ATOM 681 C CA . GLU A 1 88 ? 11.805 18.995 4.762 1.00 73.88 88 GLU A CA 1
ATOM 682 C C . GLU A 1 88 ? 12.567 18.337 3.617 1.00 73.88 88 GLU A C 1
ATOM 684 O O . GLU A 1 88 ? 13.691 18.746 3.321 1.00 73.88 88 GLU A O 1
ATOM 689 N N . GLN A 1 89 ? 11.939 17.392 2.913 1.00 73.12 89 GLN A N 1
ATOM 690 C CA . GLN A 1 89 ? 12.543 16.754 1.743 1.00 73.12 89 GLN A CA 1
ATOM 691 C C . GLN A 1 89 ? 12.869 17.778 0.649 1.00 73.12 89 GLN A C 1
ATOM 693 O O . GLN A 1 89 ? 13.986 17.800 0.130 1.00 73.12 89 GLN A O 1
ATOM 698 N N . GLN A 1 90 ? 11.945 18.695 0.350 1.00 77.19 90 GLN A N 1
ATOM 699 C CA . GLN A 1 90 ? 12.177 19.763 -0.625 1.00 77.19 90 GLN A CA 1
ATOM 700 C C . GLN A 1 90 ? 13.322 20.693 -0.211 1.00 77.19 90 GLN A C 1
ATOM 702 O O . GLN A 1 90 ? 14.150 21.053 -1.048 1.00 77.19 90 GLN A O 1
ATOM 707 N N . ARG A 1 91 ? 13.413 21.064 1.072 1.00 80.62 91 ARG A N 1
ATOM 708 C CA . ARG A 1 91 ? 14.529 21.878 1.581 1.00 80.62 91 ARG A CA 1
ATOM 709 C C . ARG A 1 91 ? 15.867 21.163 1.438 1.00 80.62 91 ARG A C 1
ATOM 711 O O . ARG A 1 91 ? 16.842 21.806 1.060 1.00 80.62 91 ARG A O 1
ATOM 718 N N . LEU A 1 92 ? 15.914 19.862 1.720 1.00 78.31 92 LEU A N 1
ATOM 719 C CA . LEU A 1 92 ? 17.127 19.064 1.548 1.00 78.31 92 LEU A CA 1
ATOM 720 C C . LEU A 1 92 ? 17.555 19.032 0.079 1.00 78.31 92 LEU A C 1
ATOM 722 O O . LEU A 1 92 ? 18.720 19.289 -0.203 1.00 78.31 92 LEU A O 1
ATOM 726 N N . ILE A 1 93 ? 16.620 18.815 -0.853 1.00 76.38 93 ILE A N 1
ATOM 727 C CA . ILE A 1 93 ? 16.900 18.826 -2.298 1.00 76.38 93 ILE A CA 1
ATOM 728 C C . ILE A 1 93 ? 17.430 20.196 -2.745 1.00 76.38 93 ILE A C 1
ATOM 730 O O . ILE A 1 93 ? 18.440 20.263 -3.440 1.00 76.38 93 ILE A O 1
ATOM 734 N N . GLN A 1 94 ? 16.821 21.299 -2.298 1.00 80.88 94 GLN A N 1
ATOM 735 C CA . GLN A 1 94 ? 17.258 22.659 -2.655 1.00 80.88 94 GLN A CA 1
ATOM 736 C C . GLN A 1 94 ? 18.675 23.002 -2.167 1.00 80.88 94 GLN A C 1
ATOM 738 O O . GLN A 1 94 ? 19.322 23.880 -2.736 1.00 80.88 94 GLN A O 1
ATOM 743 N N . GLN A 1 95 ? 19.163 22.329 -1.121 1.00 83.94 95 GLN A N 1
ATOM 744 C CA . GLN A 1 95 ? 20.517 22.512 -0.587 1.00 83.94 95 GLN A CA 1
ATOM 745 C C . GLN A 1 95 ? 21.573 21.665 -1.313 1.00 83.94 95 GLN A C 1
ATOM 747 O O . GLN A 1 95 ? 22.769 21.875 -1.100 1.00 83.94 95 GLN A O 1
ATOM 752 N N . MET A 1 96 ? 21.163 20.715 -2.160 1.00 85.31 96 MET A N 1
ATOM 753 C CA . MET A 1 96 ? 22.086 19.871 -2.921 1.00 85.31 96 MET A CA 1
ATOM 754 C C . MET A 1 96 ? 22.736 20.642 -4.081 1.00 85.31 96 MET A C 1
ATOM 756 O O . MET A 1 96 ? 22.168 21.625 -4.563 1.00 85.31 96 MET A O 1
ATOM 760 N N . PRO A 1 97 ? 23.904 20.198 -4.583 1.00 89.88 97 PRO A N 1
ATOM 761 C CA . PRO A 1 97 ? 24.490 20.746 -5.804 1.00 89.88 97 PRO A CA 1
ATOM 762 C C . PRO A 1 97 ? 23.522 20.653 -7.001 1.00 89.88 97 PRO A C 1
ATOM 764 O O . PRO A 1 97 ? 22.795 19.664 -7.101 1.00 89.88 97 PRO A O 1
ATOM 767 N N . PRO A 1 98 ? 23.540 21.609 -7.954 1.00 90.31 98 PRO A N 1
ATOM 768 C CA . PRO A 1 98 ? 22.628 21.602 -9.106 1.00 90.31 98 PRO A CA 1
ATOM 769 C C . PRO A 1 98 ? 22.661 20.312 -9.936 1.00 90.31 98 PRO A C 1
ATOM 771 O O . PRO A 1 98 ? 21.637 19.889 -10.462 1.00 90.31 98 PRO A O 1
ATOM 774 N N . GLU A 1 99 ? 23.825 19.667 -10.032 1.00 85.44 99 GLU A N 1
ATOM 775 C CA . GLU A 1 99 ? 23.976 18.386 -10.729 1.00 85.44 99 GLU A CA 1
ATOM 776 C C . GLU A 1 99 ? 23.158 17.266 -10.062 1.00 85.44 99 GLU A C 1
ATOM 778 O O . GLU A 1 99 ? 22.484 16.499 -10.744 1.00 85.44 99 GLU A O 1
ATOM 783 N N . GLU A 1 100 ? 23.160 17.203 -8.729 1.00 81.88 100 GLU A N 1
ATOM 784 C CA . GLU A 1 100 ? 22.388 16.215 -7.967 1.00 81.88 100 GLU A CA 1
ATOM 785 C C . G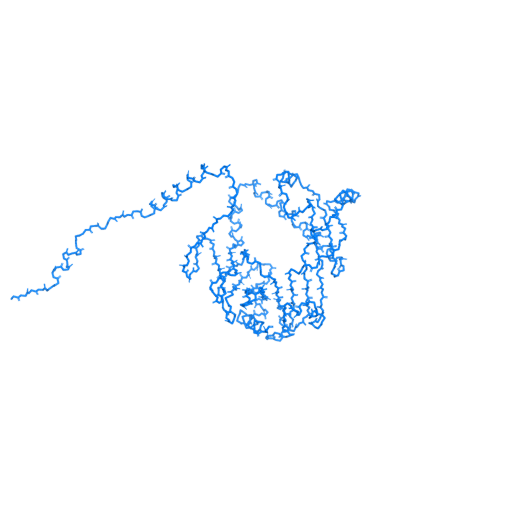LU A 1 100 ? 20.886 16.515 -8.020 1.00 81.88 100 GLU A C 1
ATOM 787 O O . GLU A 1 100 ? 20.076 15.602 -8.168 1.00 81.88 100 GLU A O 1
ATOM 792 N N . GLN A 1 101 ? 20.501 17.796 -8.002 1.00 78.19 101 GLN A N 1
ATOM 793 C CA . GLN A 1 101 ? 19.105 18.194 -8.213 1.00 78.19 101 GLN A CA 1
ATOM 794 C C . GLN A 1 101 ? 18.595 17.740 -9.588 1.00 78.19 101 GLN A C 1
ATOM 796 O O . GLN A 1 101 ? 17.512 17.163 -9.684 1.00 78.19 101 GLN A O 1
ATOM 801 N N . ALA A 1 102 ? 19.395 17.934 -10.642 1.00 85.25 102 ALA A N 1
ATOM 802 C CA . ALA A 1 102 ? 19.050 17.506 -11.994 1.00 85.25 102 ALA A CA 1
ATOM 803 C C . ALA A 1 102 ? 18.920 15.977 -12.109 1.00 85.25 102 ALA A C 1
ATOM 805 O O . ALA A 1 102 ? 18.008 15.496 -12.781 1.00 85.25 102 ALA A O 1
ATOM 806 N N . LYS A 1 103 ? 19.779 15.205 -11.425 1.00 82.50 103 LYS A N 1
ATOM 807 C CA . LYS A 1 103 ? 19.662 13.735 -11.353 1.00 82.50 103 LYS A CA 1
ATOM 808 C C . LYS A 1 103 ? 18.364 13.301 -10.672 1.00 82.50 103 LYS A C 1
ATOM 810 O O . LYS A 1 103 ? 17.682 12.413 -11.179 1.00 82.50 103 LYS A O 1
ATOM 815 N N . ILE A 1 104 ? 17.997 13.937 -9.556 1.00 81.38 104 ILE A N 1
ATOM 816 C CA . ILE A 1 104 ? 16.739 13.658 -8.846 1.00 81.38 104 ILE A CA 1
ATOM 817 C C . ILE A 1 104 ? 15.536 13.979 -9.736 1.00 81.38 104 ILE A C 1
ATOM 819 O O . ILE A 1 104 ? 14.624 13.163 -9.840 1.00 81.38 104 ILE A O 1
ATOM 823 N N . GLU A 1 105 ? 15.534 15.131 -10.408 1.00 84.75 105 GLU A N 1
ATOM 824 C CA . GLU A 1 105 ? 14.442 15.520 -11.304 1.00 84.75 105 GLU A CA 1
ATOM 825 C C . GLU A 1 105 ? 14.320 14.570 -12.506 1.00 84.75 105 GLU A C 1
ATOM 827 O O . GLU A 1 105 ? 13.215 14.163 -12.864 1.00 84.75 105 GLU A O 1
ATOM 832 N N . ALA A 1 106 ? 15.444 14.179 -13.113 1.00 84.38 106 ALA A N 1
ATOM 833 C CA . ALA A 1 106 ? 15.461 13.217 -14.211 1.00 84.38 106 ALA A CA 1
ATOM 834 C C . ALA A 1 106 ? 14.918 11.850 -13.774 1.00 84.38 106 ALA A C 1
ATOM 836 O O . ALA A 1 106 ? 14.090 11.265 -14.473 1.00 84.38 106 ALA A O 1
ATOM 837 N N . ARG A 1 107 ? 15.331 11.372 -12.594 1.00 83.19 107 ARG A N 1
ATOM 838 C CA . ARG A 1 107 ? 14.817 10.131 -12.009 1.00 83.19 107 ARG A CA 1
ATOM 839 C C . ARG A 1 107 ? 13.324 10.221 -11.717 1.00 83.19 107 ARG A C 1
ATOM 841 O O . ARG A 1 107 ? 12.596 9.307 -12.071 1.00 83.19 107 ARG A O 1
ATOM 848 N N . LYS A 1 108 ? 12.861 11.341 -11.161 1.00 84.88 108 LYS A N 1
ATOM 849 C CA . LYS A 1 108 ? 11.439 11.572 -10.900 1.00 84.88 108 LYS A CA 1
ATOM 850 C C . LYS A 1 108 ? 10.608 11.477 -12.181 1.00 84.88 108 LYS A C 1
ATOM 852 O O . LYS A 1 108 ? 9.609 10.778 -12.189 1.00 84.88 108 LYS A O 1
ATOM 857 N N . LYS A 1 109 ? 11.041 12.124 -13.267 1.00 88.69 109 LYS A N 1
ATOM 858 C CA . LYS A 1 109 ? 10.350 12.051 -14.569 1.00 88.69 109 LYS A CA 1
ATOM 859 C C . LYS A 1 109 ? 10.331 10.635 -15.142 1.00 88.69 109 LYS A C 1
ATOM 861 O O . LYS A 1 109 ? 9.357 10.238 -15.768 1.00 88.69 109 LYS A O 1
ATOM 866 N N . MET A 1 110 ? 11.414 9.883 -14.948 1.00 87.56 110 MET A N 1
ATOM 867 C CA . MET A 1 110 ? 11.476 8.479 -15.347 1.00 87.56 110 MET A CA 1
ATOM 868 C C . MET A 1 110 ? 10.498 7.626 -14.531 1.00 87.56 110 MET A C 1
ATOM 870 O O . MET A 1 110 ? 9.773 6.832 -15.119 1.00 87.56 110 MET A O 1
ATOM 874 N N . ASP A 1 111 ? 10.466 7.793 -13.209 1.00 86.81 111 ASP A N 1
ATOM 875 C CA . ASP A 1 111 ? 9.552 7.063 -12.328 1.00 86.81 111 ASP A CA 1
ATOM 876 C C . ASP A 1 111 ? 8.087 7.421 -12.650 1.00 86.81 111 ASP A C 1
ATOM 878 O O . ASP A 1 111 ? 7.275 6.521 -12.833 1.00 86.81 111 ASP A O 1
ATOM 882 N N . GLU A 1 112 ? 7.773 8.706 -12.869 1.00 89.62 112 GLU A N 1
ATOM 883 C CA . GLU A 1 112 ? 6.454 9.174 -13.333 1.00 89.62 112 GLU A CA 1
ATOM 884 C C . GLU A 1 112 ? 6.045 8.500 -14.657 1.00 89.62 112 GLU A C 1
ATOM 886 O O . GLU A 1 112 ? 4.938 7.977 -14.772 1.00 89.62 112 GLU A O 1
ATOM 891 N N . HIS A 1 113 ? 6.950 8.436 -15.641 1.00 92.25 113 HIS A N 1
ATOM 892 C CA . HIS A 1 113 ? 6.684 7.744 -16.905 1.00 92.25 113 HIS A CA 1
ATOM 893 C C . HIS A 1 113 ? 6.445 6.237 -16.716 1.00 92.25 113 HIS A C 1
ATOM 895 O O . HIS A 1 113 ? 5.528 5.666 -17.312 1.00 92.25 113 HIS A O 1
ATOM 901 N N . ARG A 1 114 ? 7.261 5.578 -15.882 1.00 92.69 114 ARG A N 1
ATOM 902 C CA . ARG A 1 114 ? 7.103 4.149 -15.582 1.00 92.69 114 ARG A CA 1
ATOM 903 C C . ARG A 1 114 ? 5.772 3.875 -14.896 1.00 92.69 114 ARG A C 1
ATOM 905 O O . ARG A 1 114 ? 5.109 2.907 -15.256 1.00 92.69 114 ARG A O 1
ATOM 912 N N . ASP A 1 115 ? 5.364 4.729 -13.965 1.00 90.75 115 ASP A N 1
ATOM 913 C CA . ASP A 1 115 ? 4.079 4.629 -13.278 1.00 90.75 115 ASP A CA 1
ATOM 914 C C . ASP A 1 115 ? 2.902 4.796 -14.247 1.00 90.75 115 ASP A C 1
ATOM 916 O O . ASP A 1 115 ? 1.955 4.010 -14.198 1.00 90.75 115 ASP A O 1
ATOM 920 N N . GLU A 1 116 ? 2.957 5.760 -15.170 1.00 93.06 116 GLU A N 1
ATOM 921 C CA . GLU A 1 116 ? 1.936 5.940 -16.214 1.00 93.06 116 GLU A CA 1
ATOM 922 C C . GLU A 1 116 ? 1.762 4.678 -17.070 1.00 93.06 116 GLU A C 1
ATOM 924 O O . GLU A 1 116 ? 0.646 4.181 -17.237 1.00 93.06 116 GLU A O 1
ATOM 929 N N . VAL A 1 117 ? 2.868 4.120 -17.564 1.00 93.56 117 VAL A N 1
ATOM 930 C CA . VAL A 1 117 ? 2.864 2.902 -18.385 1.00 93.56 117 VAL A CA 1
ATOM 931 C C . VAL A 1 117 ? 2.435 1.678 -17.572 1.00 93.56 117 VAL A C 1
ATOM 933 O O . VAL A 1 117 ? 1.649 0.867 -18.062 1.00 93.56 117 VAL A O 1
ATOM 936 N N . ASN A 1 118 ? 2.901 1.537 -16.327 1.00 92.44 118 ASN A N 1
ATOM 937 C CA . ASN A 1 118 ? 2.462 0.470 -15.425 1.00 92.44 118 ASN A CA 1
ATOM 938 C C . ASN A 1 118 ? 0.944 0.512 -15.245 1.00 92.44 118 ASN A C 1
ATOM 940 O O . ASN A 1 118 ? 0.281 -0.514 -15.383 1.00 92.44 118 ASN A O 1
ATOM 944 N N . ASN A 1 119 ? 0.389 1.698 -14.991 1.00 90.94 119 ASN A N 1
ATOM 945 C CA . ASN A 1 119 ? -1.048 1.888 -14.843 1.00 90.94 119 ASN A CA 1
ATOM 946 C C . ASN A 1 119 ? -1.800 1.556 -16.138 1.00 90.94 119 ASN A C 1
ATOM 948 O O . ASN A 1 119 ? -2.825 0.881 -16.079 1.00 90.94 119 ASN A O 1
ATOM 952 N N . GLU A 1 120 ? -1.303 1.974 -17.306 1.00 92.44 120 GLU A N 1
ATOM 953 C CA . GLU A 1 120 ? -1.898 1.613 -18.601 1.00 92.44 120 GLU A CA 1
ATOM 954 C C . GLU A 1 120 ? -1.946 0.090 -18.793 1.00 92.44 120 GLU A C 1
ATOM 956 O O . GLU A 1 120 ? -2.995 -0.456 -19.140 1.00 92.44 120 GLU A O 1
ATOM 961 N N . ILE A 1 121 ? -0.835 -0.601 -18.515 1.00 92.56 121 ILE A N 1
ATOM 962 C CA . ILE A 1 121 ? -0.749 -2.059 -18.621 1.00 92.56 121 ILE A CA 1
ATOM 963 C C . ILE A 1 121 ? -1.736 -2.712 -17.652 1.00 92.56 121 ILE A C 1
ATOM 965 O O . ILE A 1 121 ? -2.566 -3.504 -18.091 1.00 92.56 121 ILE A O 1
ATOM 969 N N . ILE A 1 122 ? -1.684 -2.360 -16.361 1.00 89.56 122 ILE A N 1
ATOM 970 C CA . ILE A 1 122 ? -2.521 -2.945 -15.301 1.00 89.56 122 ILE A CA 1
ATOM 971 C C . ILE A 1 122 ? -4.012 -2.739 -15.590 1.00 89.56 122 ILE A C 1
ATOM 973 O O . ILE A 1 122 ? -4.787 -3.684 -15.464 1.00 89.56 122 ILE A O 1
ATOM 977 N N . ASN A 1 123 ? -4.416 -1.550 -16.046 1.00 87.88 123 ASN A N 1
ATOM 978 C CA . ASN A 1 123 ? -5.811 -1.251 -16.383 1.00 87.88 123 ASN A CA 1
ATOM 979 C C . ASN A 1 123 ? -6.352 -2.114 -17.537 1.00 87.88 123 ASN A C 1
ATOM 981 O O . ASN A 1 123 ? -7.565 -2.294 -17.656 1.00 87.88 123 ASN A O 1
ATOM 985 N N . GLY A 1 124 ? -5.472 -2.647 -18.389 1.00 87.62 124 GLY A N 1
ATOM 986 C CA . GLY A 1 124 ? -5.825 -3.588 -19.452 1.00 87.62 124 GLY A CA 1
ATOM 987 C C . GLY A 1 124 ? -5.901 -5.054 -19.008 1.00 87.62 124 GLY A C 1
ATOM 988 O O . GLY A 1 124 ? -6.336 -5.900 -19.794 1.00 87.62 124 GLY A O 1
ATOM 989 N N . LEU A 1 125 ? -5.481 -5.382 -17.782 1.00 88.56 125 LEU A N 1
ATOM 990 C CA . LEU A 1 125 ? -5.419 -6.756 -17.290 1.00 88.56 125 LEU A CA 1
ATOM 991 C C . LEU A 1 125 ? -6.738 -7.220 -16.676 1.00 88.56 125 LEU A C 1
ATOM 993 O O . LEU A 1 125 ? -7.530 -6.457 -16.124 1.00 88.56 125 LEU A O 1
ATOM 997 N N . LYS A 1 126 ? -6.952 -8.537 -16.718 1.00 88.50 126 LYS A N 1
ATOM 998 C CA . LYS A 1 126 ? -8.025 -9.172 -15.949 1.00 88.50 126 LYS A CA 1
ATOM 999 C C . LYS A 1 126 ? -7.620 -9.251 -14.469 1.00 88.50 126 LYS A C 1
ATOM 1001 O O . LYS A 1 126 ? -6.434 -9.462 -14.194 1.00 88.50 126 LYS A O 1
ATOM 1006 N N . PRO A 1 127 ? -8.574 -9.169 -13.523 1.00 88.50 127 PRO A N 1
ATOM 1007 C CA . PRO A 1 127 ? -8.300 -9.400 -12.105 1.00 88.50 127 PRO A CA 1
ATOM 1008 C C . PRO A 1 127 ? -7.531 -10.705 -11.875 1.00 88.50 127 PRO A C 1
ATOM 1010 O O . PRO A 1 127 ? -7.849 -11.724 -12.494 1.00 88.50 127 PRO A O 1
ATOM 1013 N N . GLY A 1 128 ? -6.514 -10.661 -11.014 1.00 84.19 128 GLY A N 1
ATOM 1014 C CA . GLY A 1 128 ? -5.653 -11.812 -10.732 1.00 84.19 128 GLY A CA 1
ATOM 1015 C C . GLY A 1 128 ? -4.665 -12.180 -11.836 1.00 84.19 128 GLY A C 1
ATOM 1016 O O . GLY A 1 128 ? -4.198 -13.314 -11.856 1.00 84.19 128 GLY A O 1
ATOM 1017 N N . THR A 1 129 ? -4.371 -11.267 -12.766 1.00 91.31 129 THR A N 1
ATOM 1018 C CA . THR A 1 129 ? -3.299 -11.444 -13.758 1.00 91.31 129 THR A CA 1
ATOM 1019 C C . THR A 1 129 ? -2.044 -10.718 -13.292 1.00 91.31 129 THR A C 1
ATOM 1021 O O . THR A 1 129 ? -2.122 -9.607 -12.764 1.00 91.31 129 THR A O 1
ATOM 1024 N N . SER A 1 130 ? -0.882 -11.316 -13.537 1.00 94.06 130 SER A N 1
ATOM 1025 C CA . SER A 1 130 ? 0.418 -10.693 -13.298 1.00 94.06 130 SER A CA 1
ATOM 1026 C C . SER A 1 130 ? 1.171 -10.515 -14.608 1.00 94.06 130 SER A C 1
ATOM 1028 O O . SER A 1 130 ? 1.019 -11.300 -15.545 1.00 94.06 130 SER A O 1
ATOM 1030 N N . VAL A 1 131 ? 2.016 -9.492 -14.669 1.00 95.56 131 VAL A N 1
ATOM 1031 C CA . VAL A 1 131 ? 2.902 -9.244 -15.807 1.00 95.56 131 VAL A CA 1
ATOM 1032 C C . VAL A 1 131 ? 4.318 -8.984 -15.326 1.00 95.56 131 VAL A C 1
ATOM 1034 O O . VAL A 1 131 ? 4.543 -8.418 -14.256 1.00 95.56 131 VAL A O 1
ATOM 1037 N N . ALA A 1 132 ? 5.277 -9.382 -16.151 1.00 95.50 132 ALA A N 1
ATOM 1038 C CA . ALA A 1 132 ? 6.652 -8.930 -16.051 1.00 95.50 132 ALA A CA 1
ATOM 1039 C C . ALA A 1 132 ? 6.905 -7.880 -17.125 1.00 95.50 132 ALA A C 1
ATOM 1041 O O . ALA A 1 132 ? 6.629 -8.113 -18.305 1.00 95.50 132 ALA A O 1
ATOM 1042 N N . ILE A 1 133 ? 7.444 -6.743 -16.705 1.00 95.88 133 ILE A N 1
ATOM 1043 C CA . ILE A 1 133 ? 7.723 -5.581 -17.534 1.00 95.88 133 ILE A CA 1
ATOM 1044 C C . ILE A 1 133 ? 9.233 -5.404 -17.577 1.00 95.88 133 ILE A C 1
ATOM 1046 O O . ILE A 1 133 ? 9.878 -5.171 -16.558 1.00 95.88 133 ILE A O 1
ATOM 1050 N N . TYR A 1 134 ? 9.794 -5.535 -18.769 1.00 95.44 134 TYR A N 1
ATOM 1051 C CA . TYR A 1 134 ? 11.150 -5.120 -19.063 1.00 95.44 134 TYR A CA 1
ATOM 1052 C C . TYR A 1 134 ? 11.194 -3.616 -19.288 1.00 95.44 134 TYR A C 1
ATOM 1054 O O . TYR A 1 134 ? 10.431 -3.095 -20.101 1.00 95.44 134 TYR A O 1
ATOM 1062 N N . TRP A 1 135 ? 12.155 -2.966 -18.638 1.00 94.50 135 TRP A N 1
ATOM 1063 C CA . TRP A 1 135 ? 12.514 -1.574 -18.866 1.00 94.50 135 TRP A CA 1
ATOM 1064 C C . TRP A 1 135 ? 13.874 -1.475 -19.538 1.00 94.50 135 TRP A C 1
ATOM 1066 O O . TRP A 1 135 ? 14.865 -2.035 -19.066 1.00 94.50 135 TRP A O 1
ATOM 1076 N N . LYS A 1 136 ? 13.954 -0.706 -20.620 1.00 93.81 136 LYS A N 1
ATOM 1077 C CA . LYS A 1 136 ? 15.230 -0.336 -21.216 1.00 93.81 136 LYS A CA 1
ATOM 1078 C C . LYS A 1 136 ? 16.000 0.525 -20.214 1.00 93.81 136 LYS A C 1
ATOM 1080 O O . LYS A 1 136 ? 15.512 1.593 -19.845 1.00 93.81 136 LYS A O 1
ATOM 1085 N N . PRO A 1 137 ? 17.192 0.096 -19.779 1.00 89.31 137 PRO A N 1
ATOM 1086 C CA . PRO A 1 137 ? 17.912 0.848 -18.776 1.00 89.31 137 PRO A CA 1
ATOM 1087 C C . PRO A 1 137 ? 18.515 2.128 -19.330 1.00 89.31 137 PRO A C 1
ATOM 1089 O O . PRO A 1 137 ? 18.932 2.214 -20.489 1.00 89.31 137 PRO A O 1
ATOM 1092 N N . THR A 1 138 ? 18.607 3.117 -18.454 1.00 85.38 138 THR A N 1
ATOM 1093 C CA . THR A 1 138 ? 19.475 4.276 -18.643 1.00 85.38 138 THR A CA 1
ATOM 1094 C C . THR A 1 138 ? 20.943 3.885 -18.438 1.00 85.38 138 THR A C 1
ATOM 1096 O O . THR A 1 138 ? 21.254 2.874 -17.809 1.00 85.38 138 THR A O 1
ATOM 1099 N N . LYS A 1 139 ? 21.875 4.709 -18.935 1.00 84.06 139 LYS A N 1
ATOM 1100 C CA . LYS A 1 139 ? 23.320 4.492 -18.720 1.00 84.06 139 LYS A CA 1
ATOM 1101 C C . LYS A 1 139 ? 23.680 4.422 -17.233 1.00 84.06 139 LYS A C 1
ATOM 1103 O O . LYS A 1 139 ? 24.507 3.603 -16.844 1.00 84.06 139 LYS A O 1
ATOM 1108 N N . ASP A 1 140 ? 23.029 5.248 -16.422 1.00 79.88 140 ASP A N 1
ATOM 1109 C CA . ASP A 1 140 ? 23.249 5.300 -14.978 1.00 79.88 140 ASP A CA 1
ATOM 1110 C C . ASP A 1 140 ? 22.756 4.008 -14.308 1.00 79.88 140 ASP A C 1
ATOM 1112 O O . ASP A 1 140 ? 23.456 3.427 -13.480 1.00 79.88 140 ASP A O 1
ATOM 1116 N N . GLU A 1 141 ? 21.590 3.491 -14.712 1.00 81.56 141 GLU A N 1
ATOM 1117 C CA . GLU A 1 141 ? 21.091 2.193 -14.241 1.00 81.56 141 GLU A CA 1
ATOM 1118 C C . GLU A 1 141 ? 22.007 1.037 -14.672 1.00 81.56 141 GLU A C 1
ATOM 1120 O O . GLU A 1 141 ? 22.263 0.130 -13.880 1.00 81.56 141 GLU A O 1
ATOM 1125 N N . GLU A 1 142 ? 22.550 1.061 -15.893 1.00 83.56 142 GLU A N 1
ATOM 1126 C CA . GLU A 1 142 ? 23.555 0.087 -16.343 1.00 83.56 142 GLU A CA 1
ATOM 1127 C C . GLU A 1 142 ? 24.836 0.130 -15.498 1.00 83.56 142 GLU A C 1
ATOM 1129 O O . GLU A 1 142 ? 25.431 -0.913 -15.223 1.00 83.56 142 GLU A O 1
ATOM 1134 N N . GLU A 1 143 ? 25.279 1.314 -15.077 1.00 80.38 143 GLU A N 1
ATOM 1135 C CA . GLU A 1 143 ? 26.459 1.472 -14.226 1.00 80.38 143 GLU A CA 1
ATOM 1136 C C . GLU A 1 143 ? 26.206 0.996 -12.792 1.00 80.38 143 GLU A C 1
ATOM 1138 O O . GLU A 1 143 ? 27.016 0.247 -12.238 1.00 80.38 143 GLU A O 1
ATOM 1143 N N . ILE A 1 144 ? 25.057 1.357 -12.217 1.00 73.19 144 ILE A N 1
ATOM 1144 C CA . ILE A 1 144 ? 24.636 0.908 -10.886 1.00 73.19 144 ILE A CA 1
ATOM 1145 C C . ILE A 1 144 ? 24.578 -0.621 -10.838 1.00 73.19 144 ILE A C 1
ATOM 1147 O O . ILE A 1 144 ? 25.102 -1.239 -9.908 1.00 73.19 144 ILE A O 1
ATOM 1151 N N . GLN A 1 145 ? 24.000 -1.252 -11.860 1.00 70.62 145 GLN A N 1
ATOM 1152 C CA . GLN A 1 145 ? 23.809 -2.698 -11.867 1.00 70.62 145 GLN A CA 1
ATOM 1153 C C . GLN A 1 145 ? 25.095 -3.517 -11.957 1.00 70.62 145 GLN A C 1
ATOM 1155 O O . GLN A 1 145 ? 25.129 -4.631 -11.434 1.00 70.62 145 GLN A O 1
ATOM 1160 N N . LYS A 1 146 ? 26.176 -2.978 -12.533 1.00 71.38 146 LYS A N 1
ATOM 1161 C CA . LYS A 1 146 ? 27.486 -3.658 -12.554 1.00 71.38 146 LYS A CA 1
ATOM 1162 C C . LYS A 1 146 ? 28.038 -3.922 -11.150 1.00 71.38 146 LYS A C 1
ATOM 1164 O O . LYS A 1 146 ? 28.867 -4.812 -10.984 1.00 71.38 146 LYS A O 1
ATOM 1169 N N . ASN A 1 147 ? 27.577 -3.163 -10.154 1.00 65.12 147 ASN A N 1
ATOM 1170 C CA . ASN A 1 147 ? 28.092 -3.187 -8.787 1.00 65.12 147 ASN A CA 1
ATOM 1171 C C . ASN A 1 147 ? 27.149 -3.872 -7.779 1.00 65.12 147 ASN A C 1
ATOM 1173 O O . ASN A 1 147 ? 27.490 -3.970 -6.599 1.00 65.12 147 ASN A O 1
ATOM 1177 N N . ILE A 1 148 ? 25.978 -4.361 -8.209 1.00 66.31 148 ILE A N 1
ATOM 1178 C CA . ILE A 1 148 ? 24.989 -4.995 -7.326 1.00 66.31 148 ILE A CA 1
ATOM 1179 C C . ILE A 1 148 ? 25.160 -6.519 -7.344 1.00 66.31 148 ILE A C 1
ATOM 1181 O O . ILE A 1 148 ? 25.089 -7.164 -8.386 1.00 66.31 148 ILE A O 1
ATOM 1185 N N . THR A 1 149 ? 25.341 -7.118 -6.162 1.00 55.62 149 THR A N 1
ATOM 1186 C CA . THR A 1 149 ? 25.201 -8.571 -5.976 1.00 55.62 149 THR A CA 1
ATOM 1187 C C . THR A 1 149 ? 23.735 -8.871 -5.670 1.00 55.62 149 THR A C 1
ATOM 1189 O O . THR A 1 149 ? 23.264 -8.606 -4.565 1.00 55.62 149 THR A O 1
ATOM 1192 N N . TRP A 1 150 ? 22.993 -9.370 -6.657 1.00 54.41 150 TRP A N 1
ATOM 1193 C CA . TRP A 1 150 ? 21.562 -9.649 -6.534 1.00 54.41 150 TRP A CA 1
ATOM 1194 C C . TRP A 1 150 ? 21.300 -10.779 -5.533 1.00 54.41 150 TRP A C 1
ATOM 1196 O O . TRP A 1 150 ? 21.679 -11.921 -5.778 1.00 54.41 150 TRP A O 1
ATOM 1206 N N . SER A 1 151 ? 20.646 -10.479 -4.409 1.00 53.84 151 SER A N 1
ATOM 1207 C CA . SER A 1 151 ? 20.226 -11.502 -3.438 1.00 53.84 151 SER A CA 1
ATOM 1208 C C . SER A 1 151 ? 18.708 -11.698 -3.340 1.00 53.84 151 SER A C 1
ATOM 1210 O O . SER A 1 151 ? 18.283 -12.662 -2.712 1.00 53.84 151 SER A O 1
ATOM 1212 N N . ILE A 1 152 ? 17.889 -10.847 -3.974 1.00 46.44 152 ILE A N 1
ATOM 1213 C CA . ILE A 1 152 ? 16.412 -10.906 -3.875 1.00 46.44 152 ILE A CA 1
ATOM 1214 C C . ILE A 1 152 ? 15.682 -10.629 -5.200 1.00 46.44 152 ILE A C 1
ATOM 1216 O O . ILE A 1 152 ? 14.702 -11.305 -5.493 1.00 46.44 152 ILE A O 1
ATOM 1220 N N . TYR A 1 153 ? 16.197 -9.742 -6.056 1.00 54.81 153 TYR A N 1
ATOM 1221 C CA . TYR A 1 153 ? 15.650 -9.492 -7.397 1.00 54.81 153 TYR A CA 1
ATOM 1222 C C . TYR A 1 153 ? 16.469 -10.271 -8.422 1.00 54.81 153 TYR A C 1
ATOM 1224 O O . TYR A 1 153 ? 17.522 -9.822 -8.866 1.00 54.81 153 TYR A O 1
ATOM 1232 N N . LYS A 1 154 ? 16.033 -11.492 -8.741 1.00 60.28 154 LYS A N 1
ATOM 1233 C CA . LYS A 1 154 ? 16.793 -12.430 -9.586 1.00 60.28 154 LYS A CA 1
ATOM 1234 C C . LYS A 1 154 ? 17.026 -11.934 -11.020 1.00 60.28 154 LYS A C 1
ATOM 1236 O O . LYS A 1 154 ? 17.823 -12.535 -11.733 1.00 60.28 154 LYS A O 1
ATOM 1241 N N . GLN A 1 155 ? 16.327 -10.881 -11.454 1.00 74.88 155 GLN A N 1
ATOM 1242 C CA . GLN A 1 155 ? 16.260 -10.479 -12.857 1.00 74.88 155 GLN A CA 1
ATOM 1243 C C . GLN A 1 155 ? 16.416 -8.960 -13.004 1.00 74.88 155 GLN A C 1
ATOM 1245 O O . GLN A 1 155 ? 15.489 -8.218 -12.672 1.00 74.88 155 GLN A O 1
ATOM 1250 N N . PRO A 1 156 ? 17.578 -8.476 -13.477 1.00 77.69 156 PRO A N 1
ATOM 1251 C CA . PRO A 1 156 ? 17.792 -7.051 -13.676 1.00 77.69 156 PRO A CA 1
ATOM 1252 C C . PRO A 1 156 ? 16.793 -6.477 -14.685 1.00 77.69 156 PRO A C 1
ATOM 1254 O O . PRO A 1 156 ? 16.474 -7.120 -15.684 1.00 77.69 156 PRO A O 1
ATOM 1257 N N . TYR A 1 157 ? 16.352 -5.239 -14.444 1.00 86.88 157 TYR A N 1
ATOM 1258 C CA . TYR A 1 157 ? 15.469 -4.468 -15.338 1.00 86.88 157 TYR A CA 1
ATOM 1259 C C . TYR A 1 157 ? 14.052 -5.022 -15.527 1.00 86.88 157 TYR A C 1
ATOM 1261 O O . TYR A 1 157 ? 13.321 -4.530 -16.387 1.00 86.88 157 TYR A O 1
ATOM 1269 N N . ILE A 1 158 ? 13.666 -6.030 -14.745 1.00 90.19 158 ILE A N 1
ATOM 1270 C CA . ILE A 1 158 ? 12.306 -6.552 -14.724 1.00 90.19 158 ILE A CA 1
ATOM 1271 C C . ILE A 1 158 ? 11.580 -5.996 -13.504 1.00 90.19 158 ILE A C 1
ATOM 1273 O O . ILE A 1 158 ? 12.013 -6.199 -12.371 1.00 90.19 158 ILE A O 1
ATOM 1277 N N . THR A 1 159 ? 10.448 -5.349 -13.748 1.00 91.44 159 THR A N 1
ATOM 1278 C CA . THR A 1 159 ? 9.448 -5.034 -12.727 1.00 91.44 159 THR A CA 1
ATOM 1279 C C . THR A 1 159 ? 8.299 -6.014 -12.883 1.00 91.44 159 THR A C 1
ATOM 1281 O O . THR A 1 159 ? 7.805 -6.216 -13.992 1.00 91.44 159 THR A O 1
ATOM 1284 N N . MET A 1 160 ? 7.872 -6.642 -11.794 1.00 91.75 160 MET A N 1
ATOM 1285 C CA . MET A 1 160 ? 6.670 -7.468 -11.803 1.00 91.75 160 MET A CA 1
ATOM 1286 C C . MET A 1 160 ? 5.541 -6.695 -11.150 1.00 91.75 160 MET A C 1
ATOM 1288 O O . MET A 1 160 ? 5.732 -6.118 -10.091 1.00 91.75 160 MET A O 1
ATOM 1292 N N . VAL A 1 161 ? 4.372 -6.687 -11.779 1.00 91.19 161 VAL A N 1
ATOM 1293 C CA . VAL A 1 161 ? 3.169 -6.065 -11.220 1.00 91.19 161 VAL A CA 1
ATOM 1294 C C . VAL A 1 161 ? 1.995 -7.020 -11.358 1.00 91.19 161 VAL A C 1
ATOM 1296 O O . VAL A 1 161 ? 1.956 -7.855 -12.266 1.00 91.19 161 VAL A O 1
ATOM 1299 N N . SER A 1 162 ? 1.042 -6.921 -10.436 1.00 90.25 162 SER A N 1
ATOM 1300 C CA . SER A 1 162 ? -0.120 -7.808 -10.391 1.00 90.25 162 SER A CA 1
ATOM 1301 C C . SER A 1 162 ? -1.401 -7.010 -10.218 1.00 90.25 162 SER A C 1
ATOM 1303 O O . SER A 1 162 ? -1.486 -6.149 -9.345 1.00 90.25 162 SER A O 1
ATOM 1305 N N . MET A 1 163 ? -2.412 -7.339 -11.021 1.00 91.81 163 MET A N 1
ATOM 1306 C CA . MET A 1 163 ? -3.771 -6.858 -10.810 1.00 91.81 163 MET A CA 1
ATOM 1307 C C . MET A 1 163 ? -4.384 -7.631 -9.632 1.00 91.81 163 MET A C 1
ATOM 1309 O O . MET A 1 163 ? -4.382 -8.868 -9.671 1.00 91.81 163 MET A O 1
ATOM 1313 N N . PRO A 1 164 ? -4.909 -6.963 -8.588 1.00 92.94 164 PRO A N 1
ATOM 1314 C CA . PRO A 1 164 ? -5.499 -7.660 -7.452 1.00 92.94 164 PRO A CA 1
ATOM 1315 C C . PRO A 1 164 ? -6.716 -8.498 -7.852 1.00 92.94 164 PRO A C 1
ATOM 1317 O O . PRO A 1 164 ? -7.337 -8.310 -8.902 1.00 92.94 164 PRO A O 1
ATOM 1320 N N . MET A 1 165 ? -7.068 -9.438 -6.978 1.00 93.62 165 MET A N 1
ATOM 1321 C CA . MET A 1 165 ? -8.350 -10.132 -7.050 1.00 93.62 165 MET A CA 1
ATOM 1322 C C . MET A 1 165 ? -9.419 -9.272 -6.380 1.00 93.62 165 MET A C 1
ATOM 1324 O O . MET A 1 165 ? -9.362 -9.082 -5.166 1.00 93.62 165 MET A O 1
ATOM 1328 N N . THR A 1 166 ? -10.389 -8.791 -7.157 1.00 94.38 166 THR A N 1
ATOM 1329 C CA . THR A 1 166 ? -11.475 -7.931 -6.663 1.00 94.38 166 THR A CA 1
ATOM 1330 C C . THR A 1 166 ? -12.743 -8.734 -6.373 1.00 94.38 166 THR A C 1
ATOM 1332 O O . THR A 1 166 ? -13.182 -9.553 -7.183 1.00 94.38 166 THR A O 1
ATOM 1335 N N . TYR A 1 167 ? -13.371 -8.443 -5.237 1.00 95.75 167 TYR A N 1
ATOM 1336 C CA . TYR A 1 167 ? -14.599 -9.055 -4.736 1.00 95.75 167 TYR A CA 1
ATOM 1337 C C . TYR A 1 167 ? -15.647 -7.974 -4.476 1.00 95.75 167 TYR A C 1
ATOM 1339 O O . TYR A 1 167 ? -15.327 -6.903 -3.956 1.00 95.75 167 TYR A O 1
ATOM 1347 N N . LYS A 1 168 ? -16.912 -8.245 -4.817 1.00 95.19 168 LYS A N 1
ATOM 1348 C CA . LYS A 1 168 ? -18.012 -7.277 -4.655 1.00 95.19 168 LYS A CA 1
ATOM 1349 C C . LYS A 1 168 ? -18.809 -7.492 -3.379 1.00 95.19 168 LYS A C 1
ATOM 1351 O O . LYS A 1 168 ? -19.576 -6.624 -2.977 1.00 95.19 168 LYS A O 1
ATOM 1356 N N . THR A 1 169 ? -18.610 -8.620 -2.703 1.00 94.81 169 THR A N 1
ATOM 1357 C CA . THR A 1 169 ? -19.198 -8.860 -1.384 1.00 94.81 169 THR A CA 1
ATOM 1358 C C . THR A 1 169 ? -18.217 -9.546 -0.443 1.00 94.81 169 THR A C 1
ATOM 1360 O O . THR A 1 169 ? -17.376 -10.340 -0.865 1.00 94.81 169 THR A O 1
ATOM 1363 N N . TRP A 1 170 ? -18.392 -9.326 0.864 1.00 93.75 170 TRP A N 1
ATOM 1364 C CA . TRP A 1 170 ? -17.645 -10.066 1.886 1.00 93.75 170 TRP A CA 1
ATOM 1365 C C . TRP A 1 170 ? -17.813 -11.586 1.746 1.00 93.75 170 TRP A C 1
ATOM 1367 O O . TRP A 1 170 ? -16.850 -12.325 1.898 1.00 93.75 170 TRP A O 1
ATOM 1377 N N . LYS A 1 171 ? -19.009 -12.065 1.380 1.00 94.88 171 LYS A N 1
ATOM 1378 C CA . LYS A 1 171 ? -19.296 -13.500 1.206 1.00 94.88 171 LYS A CA 1
ATOM 1379 C C . LYS A 1 171 ? -18.422 -14.161 0.131 1.00 94.88 171 LYS A C 1
ATOM 1381 O O . LYS A 1 171 ? -18.111 -15.342 0.243 1.00 94.88 171 LYS A O 1
ATOM 1386 N N . GLU A 1 172 ? -18.056 -13.425 -0.915 1.00 95.31 172 GLU A N 1
ATOM 1387 C CA . GLU A 1 172 ? -17.156 -13.917 -1.968 1.00 95.31 172 GLU A CA 1
ATOM 1388 C C . GLU A 1 172 ? -15.693 -13.917 -1.514 1.00 95.31 172 GLU A C 1
ATOM 1390 O O . GLU A 1 172 ? -14.914 -14.773 -1.925 1.00 95.31 172 GLU A O 1
ATOM 1395 N N . MET A 1 173 ? -15.334 -12.968 -0.651 1.00 95.12 173 MET A N 1
ATOM 1396 C CA . MET A 1 173 ? -13.971 -12.737 -0.183 1.00 95.12 173 MET A CA 1
ATOM 1397 C C . MET A 1 173 ? -13.592 -13.598 1.034 1.00 95.12 173 MET A C 1
ATOM 1399 O O . MET A 1 173 ? -12.445 -14.025 1.179 1.00 95.12 173 MET A O 1
ATOM 1403 N N . GLU A 1 174 ? -14.557 -13.899 1.901 1.00 94.44 174 GLU A N 1
ATOM 1404 C CA . GLU A 1 174 ? -14.394 -14.675 3.133 1.00 94.44 174 GLU A CA 1
ATOM 1405 C C . GLU A 1 174 ? -13.750 -16.059 2.910 1.00 94.44 174 GLU A C 1
ATOM 1407 O O . GLU A 1 174 ? -12.849 -16.411 3.670 1.00 94.44 174 GLU A O 1
ATOM 1412 N N . PRO A 1 175 ? -14.082 -16.843 1.864 1.00 95.31 175 PRO A N 1
ATOM 1413 C CA . PRO A 1 175 ? -13.385 -18.102 1.591 1.00 95.31 175 PRO A CA 1
ATOM 1414 C C . PRO A 1 175 ? -11.873 -17.954 1.355 1.00 95.31 175 PRO A C 1
ATOM 1416 O O . PRO A 1 175 ? -11.132 -18.919 1.553 1.00 95.31 175 PRO A O 1
ATOM 1419 N N . VAL A 1 176 ? -11.418 -16.770 0.932 1.00 93.81 176 VAL A N 1
ATOM 1420 C CA . VAL A 1 176 ? -10.023 -16.488 0.562 1.00 93.81 176 VAL A CA 1
ATOM 1421 C C . VAL A 1 176 ? -9.221 -16.009 1.768 1.00 93.81 176 VAL A C 1
ATOM 1423 O O . VAL A 1 176 ? -8.146 -16.543 2.041 1.00 93.81 176 VAL A O 1
ATOM 1426 N N . VAL A 1 177 ? -9.753 -15.043 2.523 1.00 94.38 177 VAL A N 1
ATOM 1427 C CA . VAL A 1 177 ? -9.028 -14.387 3.631 1.00 94.38 177 VAL A CA 1
ATOM 1428 C C . VAL A 1 177 ? -9.602 -14.679 5.019 1.00 94.38 177 VAL A C 1
ATOM 1430 O O . VAL A 1 177 ? -8.936 -14.415 6.015 1.00 94.38 177 VAL A O 1
ATOM 1433 N N . GLY A 1 178 ? -10.787 -15.290 5.117 1.00 90.75 178 GLY A N 1
ATOM 1434 C CA . GLY A 1 178 ? -11.535 -15.499 6.367 1.00 90.75 178 GLY A CA 1
ATOM 1435 C C . GLY A 1 178 ? -10.849 -16.408 7.390 1.00 90.75 178 GLY A C 1
ATOM 1436 O O . GLY A 1 178 ? -11.168 -16.373 8.574 1.00 90.75 178 GLY A O 1
ATOM 1437 N N . LYS A 1 179 ? -9.862 -17.204 6.958 1.00 92.00 179 LYS A N 1
ATOM 1438 C CA . LYS A 1 179 ? -8.977 -17.954 7.869 1.00 92.00 179 LYS A CA 1
ATOM 1439 C C . LYS A 1 179 ? -7.902 -17.078 8.518 1.00 92.00 179 LYS A C 1
ATOM 1441 O O . LYS A 1 179 ? -7.338 -17.484 9.530 1.00 92.00 179 LYS A O 1
ATOM 1446 N N . MET A 1 180 ? -7.576 -15.936 7.913 1.00 92.88 180 MET A N 1
ATOM 1447 C CA . MET A 1 180 ? -6.567 -14.993 8.397 1.00 92.88 180 MET A CA 1
ATOM 1448 C C . MET A 1 180 ? -7.203 -13.910 9.265 1.00 92.88 180 MET A C 1
ATOM 1450 O O . MET A 1 180 ? -6.696 -13.627 10.345 1.00 92.88 180 MET A O 1
ATOM 1454 N N . PHE A 1 181 ? -8.299 -13.310 8.803 1.00 94.69 181 PHE A N 1
ATOM 1455 C CA . PHE A 1 181 ? -9.016 -12.255 9.514 1.00 94.69 181 PHE A CA 1
ATOM 1456 C C . PHE A 1 181 ? -10.455 -12.138 9.020 1.00 94.69 181 PHE A C 1
ATOM 1458 O O . PHE A 1 181 ? -10.802 -12.621 7.944 1.00 94.69 181 PHE A O 1
ATOM 1465 N N . THR A 1 182 ? -11.277 -11.428 9.788 1.00 95.12 182 THR A N 1
ATOM 1466 C CA . THR A 1 182 ? -12.623 -11.037 9.375 1.00 95.12 182 THR A CA 1
ATOM 1467 C C . THR A 1 182 ? -12.826 -9.540 9.542 1.00 95.12 182 THR A C 1
ATOM 1469 O O . THR A 1 182 ? -12.225 -8.909 10.411 1.00 95.12 182 THR A O 1
ATOM 1472 N N . LEU A 1 183 ? -13.670 -8.969 8.689 1.00 95.19 183 LEU A N 1
ATOM 1473 C CA . LEU A 1 183 ? -14.057 -7.564 8.720 1.00 95.19 183 LEU A CA 1
ATOM 1474 C C . LEU A 1 183 ? -15.584 -7.454 8.821 1.00 95.19 183 LEU A C 1
ATOM 1476 O O . LEU A 1 183 ? -16.293 -8.389 8.440 1.00 95.19 183 LEU A O 1
ATOM 1480 N N . PRO A 1 184 ? -16.122 -6.349 9.361 1.00 94.50 184 PRO A N 1
ATOM 1481 C CA . PRO A 1 184 ? -17.563 -6.185 9.457 1.00 94.50 184 PRO A CA 1
ATOM 1482 C C . PRO A 1 184 ? -18.129 -5.866 8.073 1.00 94.50 184 PRO A C 1
ATOM 1484 O O . PRO A 1 184 ? -17.456 -5.264 7.243 1.00 94.50 184 PRO A O 1
ATOM 1487 N N . THR A 1 185 ? -19.387 -6.207 7.814 1.00 93.81 185 THR A N 1
ATOM 1488 C CA . THR A 1 185 ? -20.055 -5.812 6.560 1.00 93.81 185 THR A CA 1
ATOM 1489 C C . THR A 1 185 ? -20.480 -4.340 6.552 1.00 93.81 185 THR A C 1
ATOM 1491 O O . THR A 1 185 ? -20.752 -3.784 5.489 1.00 93.81 185 THR A O 1
ATOM 1494 N N . GLU A 1 186 ? -20.532 -3.705 7.726 1.00 96.50 186 GLU A N 1
ATOM 1495 C CA . GLU A 1 186 ? -20.906 -2.303 7.924 1.00 96.50 186 GLU A CA 1
ATOM 1496 C C . GLU A 1 186 ? -20.090 -1.682 9.069 1.00 96.50 186 GLU A C 1
ATOM 1498 O O . GLU A 1 186 ? -19.906 -2.290 10.127 1.00 96.50 186 GLU A O 1
ATOM 1503 N N . LEU A 1 187 ? -19.598 -0.465 8.851 1.00 97.25 187 LEU A N 1
ATOM 1504 C CA . LEU A 1 187 ? -18.865 0.342 9.822 1.00 97.25 187 LEU A CA 1
ATOM 1505 C C . LEU A 1 187 ? -19.761 1.441 10.405 1.00 97.25 187 LEU A C 1
ATOM 1507 O O . LEU A 1 187 ? -20.758 1.857 9.805 1.00 97.25 187 LEU A O 1
ATOM 1511 N N . ALA A 1 188 ? -19.369 1.946 11.574 1.00 94.62 188 ALA A N 1
ATOM 1512 C CA . ALA A 1 188 ? -19.994 3.088 12.226 1.00 94.62 188 ALA A CA 1
ATOM 1513 C C . ALA A 1 188 ? -20.138 4.270 11.254 1.00 94.62 188 ALA A C 1
ATOM 1515 O O . ALA A 1 188 ? -19.247 4.548 10.456 1.00 94.62 188 ALA A O 1
ATOM 1516 N N . GLY A 1 189 ? -21.277 4.963 11.317 1.00 93.12 189 GLY A N 1
ATOM 1517 C CA . GLY A 1 189 ? -21.609 6.031 10.367 1.00 93.12 189 GLY A CA 1
ATOM 1518 C C . GLY A 1 189 ? -22.293 5.554 9.080 1.00 93.12 189 GLY A C 1
ATOM 1519 O O . GLY A 1 189 ? -22.543 6.379 8.207 1.00 93.12 189 GLY A O 1
ATOM 1520 N N . GLY A 1 190 ? -22.633 4.262 8.972 1.00 95.94 190 GLY A N 1
ATOM 1521 C CA . GLY A 1 190 ? -23.421 3.712 7.861 1.00 95.94 190 GLY A CA 1
ATOM 1522 C C . GLY A 1 190 ? -22.601 3.388 6.611 1.00 95.94 190 GLY A C 1
ATOM 1523 O O . GLY A 1 190 ? -23.156 3.318 5.515 1.00 95.94 190 GLY A O 1
ATOM 1524 N N . PHE A 1 191 ? -21.284 3.214 6.748 1.00 98.12 191 PHE A N 1
ATOM 1525 C CA . PHE A 1 191 ? -20.430 2.811 5.633 1.00 98.12 191 PHE A CA 1
ATOM 1526 C C . PHE A 1 191 ? -20.532 1.304 5.421 1.00 98.12 191 PHE A C 1
ATOM 1528 O O . PHE A 1 191 ? -20.195 0.521 6.306 1.00 98.12 191 PHE A O 1
ATOM 1535 N N . ARG A 1 192 ? -20.975 0.883 4.240 1.00 97.94 192 ARG A N 1
ATOM 1536 C CA . ARG A 1 192 ? -21.191 -0.529 3.900 1.00 97.94 192 ARG A CA 1
ATOM 1537 C C . ARG A 1 192 ? -20.105 -1.026 2.970 1.00 97.94 192 ARG A C 1
ATOM 1539 O O . ARG A 1 192 ? -19.590 -0.240 2.182 1.00 97.94 192 ARG A O 1
ATOM 1546 N N . PHE A 1 193 ? -19.774 -2.312 3.068 1.00 97.81 193 PHE A N 1
ATOM 1547 C CA . PHE A 1 193 ? -18.837 -2.956 2.149 1.00 97.81 193 PHE A CA 1
ATOM 1548 C C . PHE A 1 193 ? -19.234 -2.649 0.697 1.00 97.81 193 PHE A C 1
ATOM 1550 O O . PHE A 1 193 ? -20.373 -2.908 0.308 1.00 97.81 193 PHE A O 1
ATOM 1557 N N . ASP A 1 194 ? -18.299 -2.099 -0.071 1.00 97.81 194 ASP A N 1
ATOM 1558 C CA . ASP A 1 194 ? -18.477 -1.752 -1.485 1.00 97.81 194 ASP A CA 1
ATOM 1559 C C . ASP A 1 194 ? -17.663 -2.712 -2.360 1.00 97.81 194 ASP A C 1
ATOM 1561 O O . ASP A 1 194 ? -18.198 -3.402 -3.228 1.00 97.81 194 ASP A O 1
ATOM 1565 N N . GLU A 1 195 ? -16.369 -2.829 -2.065 1.00 97.25 195 GLU A N 1
ATOM 1566 C CA . GLU A 1 195 ? -15.466 -3.757 -2.739 1.00 97.25 195 GLU A CA 1
ATOM 1567 C C . GLU A 1 195 ? -14.259 -4.116 -1.872 1.00 97.25 195 GLU A C 1
ATOM 1569 O O . GLU A 1 195 ? -13.871 -3.371 -0.969 1.00 97.25 195 GLU A O 1
ATOM 1574 N N . GLY A 1 196 ? -13.665 -5.274 -2.156 1.00 97.25 196 GLY A N 1
ATOM 1575 C CA . GLY A 1 196 ? -12.448 -5.743 -1.512 1.00 97.25 196 GLY A CA 1
ATOM 1576 C C . GLY A 1 196 ? -11.454 -6.283 -2.528 1.00 97.25 196 GLY A C 1
ATOM 1577 O O . GLY A 1 196 ? -11.818 -7.078 -3.387 1.00 97.25 196 GLY A O 1
ATOM 1578 N N . ASP A 1 197 ? -10.202 -5.883 -2.388 1.00 96.62 197 ASP A N 1
ATOM 1579 C CA . ASP A 1 197 ? -9.079 -6.288 -3.216 1.00 96.62 197 ASP A CA 1
ATOM 1580 C C . ASP A 1 197 ? -8.119 -7.135 -2.384 1.00 96.62 197 ASP A C 1
ATOM 1582 O O . ASP A 1 197 ? -7.674 -6.720 -1.309 1.00 96.62 197 ASP A O 1
ATOM 1586 N N . VAL A 1 198 ? -7.788 -8.326 -2.879 1.00 96.56 198 VAL A N 1
ATOM 1587 C CA . VAL A 1 198 ? -6.744 -9.182 -2.304 1.00 96.56 198 VAL A CA 1
ATOM 1588 C C . VAL A 1 198 ? -5.505 -9.087 -3.181 1.00 96.56 198 VAL A C 1
ATOM 1590 O O . VAL A 1 198 ? -5.527 -9.473 -4.355 1.00 96.56 198 VAL A O 1
ATOM 1593 N N . HIS A 1 199 ? -4.429 -8.580 -2.588 1.00 94.88 199 HIS A N 1
ATOM 1594 C CA . HIS A 1 199 ? -3.123 -8.422 -3.204 1.00 94.88 199 HIS A CA 1
ATOM 1595 C C . HIS A 1 199 ? -2.203 -9.568 -2.784 1.00 94.88 199 HIS A C 1
ATOM 1597 O O . HIS A 1 199 ? -2.137 -9.958 -1.613 1.00 94.88 199 HIS A O 1
ATOM 1603 N N . TYR A 1 200 ? -1.476 -10.090 -3.763 1.00 93.00 200 TYR A N 1
ATOM 1604 C CA . TYR A 1 200 ? -0.443 -11.096 -3.573 1.00 93.00 200 TYR A CA 1
ATOM 1605 C C . TYR A 1 200 ? 0.916 -10.480 -3.898 1.00 93.00 200 TYR A C 1
ATOM 1607 O O . TYR A 1 200 ? 0.999 -9.571 -4.723 1.00 93.00 200 TYR A O 1
ATOM 1615 N N . GLU A 1 201 ? 1.968 -10.990 -3.263 1.00 91.75 201 GLU A N 1
ATOM 1616 C CA . GLU A 1 201 ? 3.343 -10.579 -3.526 1.00 91.75 201 GLU A CA 1
ATOM 1617 C C . GLU A 1 201 ? 3.708 -10.782 -5.004 1.00 91.75 201 GLU A C 1
ATOM 1619 O O . GLU A 1 201 ? 3.182 -11.653 -5.698 1.00 91.75 201 GLU A O 1
ATOM 1624 N N . GLU A 1 202 ? 4.669 -10.013 -5.491 1.00 90.69 202 GLU A N 1
ATOM 1625 C CA . GLU A 1 202 ? 5.194 -10.149 -6.847 1.00 90.69 202 GLU A CA 1
ATOM 1626 C C . GLU A 1 202 ? 5.935 -11.491 -7.031 1.00 90.69 202 GLU A C 1
ATOM 1628 O O . GLU A 1 202 ? 6.694 -11.939 -6.166 1.00 90.69 202 GLU A O 1
ATOM 1633 N N . ASN A 1 203 ? 5.733 -12.161 -8.172 1.00 90.25 203 ASN A N 1
ATOM 1634 C CA . ASN A 1 203 ? 6.251 -13.513 -8.410 1.00 90.25 203 ASN A CA 1
ATOM 1635 C C . ASN A 1 203 ? 7.706 -13.533 -8.923 1.00 90.25 203 ASN A C 1
ATOM 1637 O O . ASN A 1 203 ? 7.998 -14.110 -9.970 1.00 90.25 203 ASN A O 1
ATOM 1641 N N . TYR A 1 204 ? 8.647 -12.940 -8.179 1.00 87.88 204 TYR A N 1
ATOM 1642 C CA . TYR A 1 204 ? 10.071 -12.902 -8.569 1.00 87.88 204 TYR A CA 1
ATOM 1643 C C . TYR A 1 204 ? 10.767 -14.274 -8.591 1.00 87.88 204 TYR A C 1
ATOM 1645 O O . TYR A 1 204 ? 11.933 -14.377 -8.981 1.00 87.88 204 TYR A O 1
ATOM 1653 N N . GLU A 1 205 ? 10.079 -15.339 -8.172 1.00 87.75 205 GLU A N 1
ATOM 1654 C CA . GLU A 1 205 ? 10.539 -16.716 -8.354 1.00 87.75 205 GLU A CA 1
ATOM 1655 C C . GLU A 1 205 ? 10.382 -17.197 -9.802 1.00 87.75 205 GLU A C 1
ATOM 1657 O O . GLU A 1 205 ? 11.101 -18.110 -10.206 1.00 87.75 205 GLU A O 1
ATOM 1662 N N . TYR A 1 206 ? 9.491 -16.575 -10.580 1.00 89.69 206 TYR A N 1
ATOM 1663 C CA . TYR A 1 206 ? 9.272 -16.892 -11.984 1.00 89.69 206 TYR A CA 1
ATOM 1664 C C . TYR A 1 206 ? 10.351 -16.265 -12.875 1.00 89.69 206 TYR A C 1
ATOM 1666 O O . TYR A 1 206 ? 10.497 -15.044 -12.943 1.00 89.69 206 TYR A O 1
ATOM 1674 N N . GLU A 1 207 ? 11.103 -17.098 -13.589 1.00 90.81 207 GLU A N 1
ATOM 1675 C CA . GLU A 1 207 ? 12.105 -16.647 -14.557 1.00 90.81 207 GLU A CA 1
ATOM 1676 C C . GLU A 1 207 ? 11.435 -16.238 -15.874 1.00 90.81 207 GLU A C 1
ATOM 1678 O O . GLU A 1 207 ? 10.638 -16.984 -16.445 1.00 90.81 207 GLU A O 1
ATOM 1683 N N . VAL A 1 208 ? 11.755 -15.039 -16.357 1.00 92.62 208 VAL A N 1
ATOM 1684 C CA . VAL A 1 208 ? 11.255 -14.491 -17.616 1.00 92.62 208 VAL A CA 1
ATOM 1685 C C . VAL A 1 208 ? 12.362 -14.467 -18.660 1.00 92.62 208 VAL A C 1
ATOM 1687 O O . VAL A 1 208 ? 13.536 -14.261 -18.357 1.00 92.62 208 VAL A O 1
ATOM 1690 N N . ASP A 1 209 ? 11.983 -14.647 -19.922 1.00 93.81 209 ASP A N 1
ATOM 1691 C CA . ASP A 1 209 ? 12.917 -14.524 -21.038 1.00 93.81 209 ASP A CA 1
ATOM 1692 C C . ASP A 1 209 ? 13.219 -13.040 -21.311 1.00 93.81 209 ASP A C 1
ATOM 1694 O O . ASP A 1 209 ? 12.529 -12.352 -22.071 1.00 93.81 209 ASP A O 1
ATOM 1698 N N . LEU A 1 210 ? 14.254 -12.534 -20.636 1.00 91.81 210 LEU A N 1
ATOM 1699 C CA . LEU A 1 210 ? 14.703 -11.149 -20.755 1.00 91.81 210 LEU A CA 1
ATOM 1700 C C . LEU A 1 210 ? 15.121 -10.795 -22.191 1.00 91.81 210 LEU A C 1
ATOM 1702 O O . LEU A 1 210 ? 14.870 -9.677 -22.638 1.00 91.81 210 LEU A O 1
ATOM 1706 N N . GLU A 1 211 ? 15.741 -11.718 -22.930 1.00 94.38 211 GLU A N 1
ATOM 1707 C CA . GLU A 1 211 ? 16.189 -11.455 -24.303 1.00 94.38 211 GLU A CA 1
ATOM 1708 C C . GLU A 1 211 ? 15.003 -11.364 -25.269 1.00 94.38 211 GLU A C 1
ATOM 1710 O O . GLU A 1 211 ? 14.979 -10.481 -26.132 1.00 94.38 211 GLU A O 1
ATOM 1715 N N . ALA A 1 212 ? 13.968 -12.187 -25.079 1.00 96.12 212 ALA A N 1
ATOM 1716 C CA . ALA A 1 212 ? 12.723 -12.060 -25.831 1.00 96.12 212 ALA A CA 1
ATOM 1717 C C . ALA A 1 212 ? 12.018 -10.720 -25.562 1.00 96.12 212 ALA A C 1
ATOM 1719 O O . ALA A 1 212 ? 11.562 -10.064 -26.504 1.00 96.12 212 ALA A O 1
ATOM 1720 N N . LEU A 1 213 ? 11.960 -10.273 -24.301 1.00 96.31 213 LEU A N 1
ATOM 1721 C CA . LEU A 1 213 ? 11.375 -8.974 -23.948 1.00 96.31 213 LEU A CA 1
ATOM 1722 C C . LEU A 1 213 ? 12.185 -7.802 -24.521 1.00 96.31 213 LEU A C 1
ATOM 1724 O O . LEU A 1 213 ? 11.598 -6.885 -25.097 1.00 96.31 213 LEU A O 1
ATOM 1728 N N . LYS A 1 214 ? 13.521 -7.855 -24.467 1.00 95.50 214 LYS A N 1
ATOM 1729 C CA . LYS A 1 214 ? 14.396 -6.875 -25.134 1.00 95.50 214 LYS A CA 1
ATOM 1730 C C . LYS A 1 214 ? 14.133 -6.814 -26.636 1.00 95.50 214 LYS A C 1
ATOM 1732 O O . LYS A 1 214 ? 13.948 -5.730 -27.187 1.00 95.50 214 LYS A O 1
ATOM 1737 N N . ALA A 1 215 ? 14.085 -7.968 -27.302 1.00 97.12 215 ALA A N 1
ATOM 1738 C CA . ALA A 1 215 ? 13.813 -8.043 -28.733 1.00 97.12 215 ALA A CA 1
ATOM 1739 C C . ALA A 1 215 ? 12.426 -7.479 -29.081 1.00 97.12 215 ALA A C 1
ATOM 1741 O O . ALA A 1 215 ? 12.286 -6.774 -30.083 1.00 97.12 215 ALA A O 1
ATOM 1742 N N . LYS A 1 216 ? 11.414 -7.734 -28.239 1.00 97.56 216 LYS A N 1
ATOM 1743 C CA . LYS A 1 216 ? 10.069 -7.160 -28.374 1.00 97.56 216 LYS A CA 1
ATOM 1744 C C . LYS A 1 216 ? 10.091 -5.633 -28.249 1.00 97.56 216 LYS A C 1
ATOM 1746 O O . LYS A 1 216 ? 9.575 -4.967 -29.141 1.00 97.56 216 LYS A O 1
ATOM 1751 N N . ALA A 1 217 ? 10.752 -5.085 -27.227 1.00 96.94 217 ALA A N 1
ATOM 1752 C CA . ALA A 1 217 ? 10.878 -3.637 -27.032 1.00 96.94 217 ALA A CA 1
ATOM 1753 C C . ALA A 1 217 ? 11.564 -2.957 -28.233 1.00 96.94 217 ALA A C 1
ATOM 1755 O O . ALA A 1 217 ? 11.072 -1.957 -28.755 1.00 96.94 217 ALA A O 1
ATOM 1756 N N . ILE A 1 218 ? 12.653 -3.554 -28.741 1.00 96.88 218 ILE A N 1
ATOM 1757 C CA . ILE A 1 218 ? 13.369 -3.071 -29.933 1.00 96.88 218 ILE A CA 1
ATOM 1758 C C . ILE A 1 218 ? 12.462 -3.102 -31.168 1.00 96.88 218 ILE A C 1
ATOM 1760 O O . ILE A 1 218 ? 12.391 -2.119 -31.904 1.00 96.88 218 ILE A O 1
ATOM 1764 N N . LYS A 1 219 ? 11.758 -4.216 -31.399 1.00 97.31 219 LYS A N 1
ATOM 1765 C CA . LYS A 1 219 ? 10.857 -4.384 -32.547 1.00 97.31 219 LYS A CA 1
ATOM 1766 C C . LYS A 1 219 ? 9.701 -3.382 -32.527 1.00 97.31 219 LYS A C 1
ATOM 1768 O O . LYS A 1 219 ? 9.294 -2.908 -33.583 1.00 97.31 219 LYS A O 1
ATOM 1773 N N . GLU A 1 220 ? 9.171 -3.082 -31.346 1.00 96.25 220 GLU A N 1
ATOM 1774 C CA . GLU A 1 220 ? 8.060 -2.146 -31.148 1.00 96.25 220 GLU A CA 1
ATOM 1775 C C . GLU A 1 220 ? 8.518 -0.683 -31.042 1.00 96.25 220 GLU A C 1
ATOM 1777 O O . GLU A 1 220 ? 7.678 0.212 -30.982 1.00 96.25 220 GLU A O 1
ATOM 1782 N N . ASN A 1 221 ? 9.834 -0.429 -31.057 1.00 95.88 221 ASN A N 1
ATOM 1783 C CA . ASN A 1 221 ? 10.436 0.886 -30.839 1.00 95.88 221 ASN A CA 1
ATOM 1784 C C . ASN A 1 221 ? 9.931 1.559 -29.547 1.00 95.88 221 ASN A C 1
ATOM 1786 O O . ASN A 1 221 ? 9.621 2.751 -29.524 1.00 95.88 221 ASN A O 1
ATOM 1790 N N . LYS A 1 222 ? 9.845 0.765 -28.479 1.00 95.88 222 LYS A N 1
ATOM 1791 C CA . LYS A 1 222 ? 9.481 1.195 -27.128 1.00 95.88 222 LYS A CA 1
ATOM 1792 C C . LYS A 1 222 ? 10.668 1.023 -26.187 1.00 95.88 222 LYS A C 1
ATOM 1794 O O . LYS A 1 222 ? 11.573 0.224 -26.427 1.00 95.88 222 LYS A O 1
ATOM 1799 N N . ASP A 1 223 ? 10.662 1.774 -25.099 1.00 95.25 223 ASP A N 1
ATOM 1800 C CA . ASP A 1 223 ? 11.586 1.619 -23.976 1.00 95.25 223 ASP A CA 1
ATOM 1801 C C . ASP A 1 223 ? 11.108 0.578 -22.954 1.00 95.25 223 ASP A C 1
ATOM 1803 O O . ASP A 1 223 ? 11.786 0.340 -21.959 1.00 95.25 223 ASP A O 1
ATOM 1807 N N . TYR A 1 224 ? 9.997 -0.102 -23.232 1.00 96.69 224 TYR A N 1
ATOM 1808 C CA . TYR A 1 224 ? 9.503 -1.215 -22.439 1.00 96.69 224 TYR A CA 1
ATOM 1809 C C . TYR A 1 224 ? 8.934 -2.337 -23.309 1.00 96.69 224 TYR A C 1
ATOM 1811 O O . TYR A 1 224 ? 8.574 -2.152 -24.473 1.00 96.69 224 TYR A O 1
ATOM 1819 N N . ALA A 1 225 ? 8.824 -3.519 -22.714 1.00 97.44 225 ALA A N 1
ATOM 1820 C CA . ALA A 1 225 ? 8.014 -4.619 -23.221 1.00 97.44 225 ALA A CA 1
ATOM 1821 C C . ALA A 1 225 ? 7.524 -5.459 -22.049 1.00 97.44 225 ALA A C 1
ATOM 1823 O O . ALA A 1 225 ? 8.203 -5.557 -21.034 1.00 97.44 225 ALA A O 1
ATOM 1824 N N . PHE A 1 226 ? 6.375 -6.111 -22.191 1.00 96.50 226 PHE A N 1
ATOM 1825 C CA . PHE A 1 226 ? 5.842 -6.955 -21.126 1.00 96.50 226 PHE A CA 1
ATOM 1826 C C . PHE A 1 226 ? 5.288 -8.278 -21.645 1.00 96.50 226 PHE A C 1
ATOM 1828 O O . PHE A 1 226 ? 4.981 -8.428 -22.838 1.00 96.50 226 PHE A O 1
ATOM 1835 N N . THR A 1 227 ? 5.166 -9.228 -20.724 1.00 95.62 227 THR A N 1
ATOM 1836 C CA . THR A 1 227 ? 4.501 -10.518 -20.912 1.00 95.62 227 THR A CA 1
ATOM 1837 C C . THR A 1 227 ? 3.688 -10.863 -19.672 1.00 95.62 227 THR A C 1
ATOM 1839 O O . THR A 1 227 ? 4.079 -10.514 -18.559 1.00 95.62 227 THR A O 1
ATOM 1842 N N . GLU A 1 228 ? 2.574 -11.567 -19.859 1.00 95.38 228 GLU A N 1
ATOM 1843 C CA . GLU A 1 228 ? 1.841 -12.176 -18.749 1.00 95.38 228 GLU A CA 1
ATOM 1844 C C . GLU A 1 228 ? 2.680 -13.286 -18.107 1.00 95.38 228 GLU A C 1
ATOM 1846 O O . GLU A 1 228 ? 3.418 -14.005 -18.792 1.00 95.38 228 GLU A O 1
ATOM 1851 N N . ILE A 1 229 ? 2.569 -13.402 -16.785 1.00 93.75 229 ILE A N 1
ATOM 1852 C CA . ILE A 1 229 ? 3.226 -14.416 -15.960 1.00 93.75 229 ILE A CA 1
ATOM 1853 C C . ILE A 1 229 ? 2.216 -14.999 -14.959 1.00 93.75 229 ILE A C 1
ATOM 1855 O O . ILE A 1 229 ? 1.221 -14.343 -14.636 1.00 93.75 229 ILE A O 1
ATOM 1859 N N . PRO A 1 230 ? 2.454 -16.206 -14.420 1.00 92.00 230 PRO A N 1
ATOM 1860 C CA . PRO A 1 230 ? 1.637 -16.734 -13.335 1.00 92.00 230 PRO A CA 1
ATOM 1861 C C . PRO A 1 230 ? 1.687 -15.825 -12.103 1.00 92.00 230 PRO A C 1
ATOM 1863 O O . PRO A 1 230 ? 2.768 -15.410 -11.675 1.00 92.00 230 PRO A O 1
ATOM 1866 N N . SER A 1 231 ? 0.531 -15.566 -11.497 1.00 90.69 231 SER A N 1
ATOM 1867 C CA . SER A 1 231 ? 0.455 -14.830 -10.236 1.00 90.69 231 SER A CA 1
ATOM 1868 C C . SER A 1 231 ? 1.010 -15.633 -9.065 1.00 90.69 231 SER A C 1
ATOM 1870 O O . SER A 1 231 ? 0.933 -16.863 -9.028 1.00 90.69 231 SER A O 1
ATOM 1872 N N . SER A 1 232 ? 1.562 -14.915 -8.090 1.00 91.50 232 SER A N 1
ATOM 1873 C CA . SER A 1 232 ? 1.953 -15.494 -6.807 1.00 91.50 232 SER A CA 1
ATOM 1874 C C . SER A 1 232 ? 0.725 -15.936 -6.014 1.00 91.50 232 SER A C 1
ATOM 1876 O O . SER A 1 232 ? -0.367 -15.391 -6.164 1.00 91.50 232 SER A O 1
ATOM 1878 N N . ASN A 1 233 ? 0.924 -16.896 -5.116 1.00 89.25 233 ASN A N 1
ATOM 1879 C CA . ASN A 1 233 ? -0.054 -17.288 -4.103 1.00 89.25 233 ASN A CA 1
ATOM 1880 C C . ASN A 1 233 ? 0.320 -16.792 -2.693 1.00 89.25 233 ASN A C 1
ATOM 1882 O O . ASN A 1 233 ? -0.341 -17.161 -1.719 1.00 89.25 233 ASN A O 1
ATOM 1886 N N . LYS A 1 234 ? 1.380 -15.984 -2.565 1.00 91.88 234 LYS A N 1
ATOM 1887 C CA . LYS A 1 234 ? 1.822 -15.408 -1.291 1.00 91.88 234 LYS A CA 1
ATOM 1888 C C . LYS A 1 234 ? 1.033 -14.140 -1.015 1.00 91.88 234 LYS A C 1
ATOM 1890 O O . LYS A 1 234 ? 1.103 -13.192 -1.784 1.00 91.88 234 LYS A O 1
ATOM 1895 N N . TYR A 1 235 ? 0.236 -14.157 0.043 1.00 92.75 235 TYR A N 1
ATOM 1896 C CA . TYR A 1 235 ? -0.574 -13.017 0.459 1.00 92.75 235 TYR A CA 1
ATOM 1897 C C . TYR A 1 235 ? 0.306 -11.819 0.841 1.00 92.75 235 TYR A C 1
ATOM 1899 O O . TYR A 1 235 ? 1.211 -11.988 1.653 1.00 92.75 235 TYR A O 1
ATOM 1907 N N . ASP A 1 236 ? -0.008 -10.628 0.330 1.00 92.94 236 ASP A N 1
ATOM 1908 C CA . ASP A 1 236 ? 0.645 -9.375 0.735 1.00 92.94 236 ASP A CA 1
ATOM 1909 C C . ASP A 1 236 ? -0.291 -8.560 1.641 1.00 92.94 236 ASP A C 1
ATOM 1911 O O . ASP A 1 236 ? -0.103 -8.469 2.862 1.00 92.94 236 ASP A O 1
ATOM 1915 N N . PHE A 1 237 ? -1.371 -8.030 1.065 1.00 95.62 237 PHE A N 1
ATOM 1916 C CA . PHE A 1 237 ? -2.368 -7.276 1.811 1.00 95.62 237 PHE A CA 1
ATOM 1917 C C . PHE A 1 237 ? -3.760 -7.376 1.199 1.00 95.62 237 PHE A C 1
ATOM 1919 O O . PHE A 1 237 ? -3.973 -7.828 0.078 1.00 95.62 237 PHE A O 1
ATOM 1926 N N . THR A 1 238 ? -4.731 -6.925 1.973 1.00 97.75 238 THR A N 1
ATOM 1927 C CA . THR A 1 238 ? -6.120 -6.778 1.577 1.00 97.75 238 THR A CA 1
ATOM 1928 C C . THR A 1 238 ? -6.511 -5.327 1.733 1.00 97.75 238 THR A C 1
ATOM 1930 O O . THR A 1 238 ? -6.254 -4.754 2.789 1.00 97.75 238 THR A O 1
ATOM 1933 N N . SER A 1 239 ? -7.184 -4.763 0.736 1.00 97.75 239 SER A N 1
ATOM 1934 C CA . SER A 1 239 ? -7.784 -3.433 0.800 1.00 97.75 239 SER A CA 1
ATOM 1935 C C . SER A 1 239 ? -9.295 -3.551 0.657 1.00 97.75 239 SER A C 1
ATOM 1937 O O . SER A 1 239 ? -9.768 -4.142 -0.300 1.00 97.75 239 SER A O 1
ATOM 1939 N N . VAL A 1 240 ? -10.069 -3.004 1.588 1.00 98.38 240 VAL A N 1
ATOM 1940 C CA . VAL A 1 240 ? -11.535 -3.013 1.537 1.00 98.38 240 VAL A CA 1
ATOM 1941 C C . VAL A 1 240 ? -12.053 -1.587 1.571 1.00 98.38 240 VAL A C 1
ATOM 1943 O O . VAL A 1 240 ? -11.731 -0.818 2.479 1.00 98.38 240 VAL A O 1
ATOM 1946 N N . ALA A 1 241 ? -12.868 -1.234 0.584 1.00 98.19 241 ALA A N 1
ATOM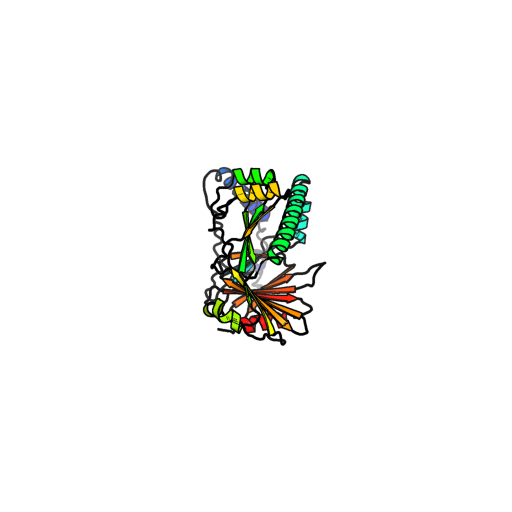 1947 C CA . ALA A 1 241 ? -13.593 0.020 0.539 1.00 98.19 241 ALA A CA 1
ATOM 1948 C C . ALA A 1 241 ? -14.982 -0.151 1.163 1.00 98.19 241 ALA A C 1
ATOM 1950 O O . ALA A 1 241 ? -15.735 -1.071 0.837 1.00 98.19 241 ALA A O 1
ATOM 1951 N N . TYR A 1 242 ? -15.324 0.777 2.050 1.00 98.44 242 TYR A N 1
ATOM 1952 C CA . TYR A 1 242 ? -16.656 0.941 2.604 1.00 98.44 242 TYR A CA 1
ATOM 1953 C C . TYR A 1 242 ? -17.222 2.281 2.160 1.00 98.44 242 TYR A C 1
ATOM 1955 O O . TYR A 1 242 ? -16.559 3.308 2.303 1.00 98.44 242 TYR A O 1
ATOM 1963 N N . LYS A 1 243 ? -18.457 2.291 1.665 1.00 97.94 243 LYS A N 1
ATOM 1964 C CA . LYS A 1 243 ? -19.080 3.467 1.059 1.00 97.94 243 LYS A CA 1
ATOM 1965 C C . LYS A 1 243 ? -20.353 3.874 1.788 1.00 97.94 243 LYS A C 1
ATOM 1967 O O . LYS A 1 243 ? -21.117 3.029 2.253 1.00 97.94 243 LYS A O 1
ATOM 1972 N N . SER A 1 244 ? -20.575 5.179 1.880 1.00 97.19 244 SER A N 1
ATOM 1973 C CA . SER A 1 244 ? -21.821 5.799 2.334 1.00 97.19 244 SER A CA 1
ATOM 1974 C C . SER A 1 244 ? -22.145 7.019 1.465 1.00 97.19 244 SER A C 1
ATOM 1976 O O . SER A 1 244 ? -21.406 7.348 0.536 1.00 97.19 244 SER A O 1
ATOM 1978 N N . GLU A 1 245 ? -23.234 7.723 1.778 1.00 95.38 245 GLU A N 1
ATOM 1979 C CA . GLU A 1 245 ? -23.564 9.008 1.143 1.00 95.38 245 GLU A CA 1
ATOM 1980 C C . GLU A 1 245 ? -22.512 10.096 1.415 1.00 95.38 245 GLU A C 1
ATOM 1982 O O . GLU A 1 245 ? -22.370 11.016 0.615 1.00 95.38 245 GLU A O 1
ATOM 1987 N N . LYS A 1 246 ? -21.755 9.986 2.518 1.00 94.19 246 LYS A N 1
ATOM 1988 C CA . LYS A 1 246 ? -20.709 10.952 2.888 1.00 94.19 246 LYS A CA 1
ATOM 1989 C C . LYS A 1 246 ? -19.426 10.788 2.070 1.00 94.19 246 LYS A C 1
ATOM 1991 O O . LYS A 1 246 ? -18.624 11.710 2.019 1.00 94.19 246 LYS A O 1
ATOM 1996 N N . GLY A 1 247 ? -19.195 9.610 1.490 1.00 95.62 247 GLY A N 1
ATOM 1997 C CA . GLY A 1 247 ? -17.939 9.258 0.832 1.00 95.62 247 GLY A CA 1
ATOM 1998 C C . GLY A 1 247 ? -17.491 7.840 1.173 1.00 95.62 247 GLY A C 1
ATOM 1999 O O . GLY A 1 247 ? -18.319 6.958 1.410 1.00 95.62 247 GLY A O 1
ATOM 2000 N N . SER A 1 248 ? -16.176 7.607 1.179 1.00 96.50 248 SER A N 1
ATOM 2001 C CA . SER A 1 248 ? -15.604 6.269 1.376 1.00 96.50 248 SER A CA 1
ATOM 2002 C C . SER A 1 248 ? -14.566 6.217 2.495 1.00 96.50 248 SER A C 1
ATOM 2004 O O . SER A 1 248 ? -13.768 7.135 2.670 1.00 96.50 248 SER A O 1
ATOM 2006 N N . VAL A 1 249 ? -14.552 5.094 3.208 1.00 98.06 249 VAL A N 1
ATOM 2007 C CA . VAL A 1 249 ? -13.533 4.698 4.185 1.00 98.06 249 VAL A CA 1
ATOM 2008 C C . VAL A 1 249 ? -12.808 3.485 3.621 1.00 98.06 249 VAL A C 1
ATOM 2010 O O . VAL A 1 249 ? -13.451 2.552 3.145 1.00 98.06 249 VAL A O 1
ATOM 2013 N N . ARG A 1 250 ? -11.476 3.466 3.675 1.00 98.31 250 ARG A N 1
ATOM 2014 C CA . ARG A 1 250 ? -10.684 2.317 3.218 1.00 98.31 250 ARG A CA 1
ATOM 2015 C C . ARG A 1 250 ? -9.984 1.658 4.397 1.00 98.31 250 ARG A C 1
ATOM 2017 O O . ARG A 1 250 ? -9.299 2.333 5.161 1.00 98.31 250 ARG A O 1
ATOM 2024 N N . VAL A 1 251 ? -10.165 0.349 4.525 1.00 98.44 251 VAL A N 1
ATOM 2025 C CA . VAL A 1 251 ? -9.526 -0.506 5.527 1.00 98.44 251 VAL A CA 1
ATOM 2026 C C . VAL A 1 251 ? -8.479 -1.360 4.826 1.00 98.44 251 VAL A C 1
ATOM 2028 O O . VAL A 1 251 ? -8.770 -1.967 3.802 1.00 98.44 251 VAL A O 1
ATOM 2031 N N . GLU A 1 252 ? -7.270 -1.429 5.367 1.00 98.00 252 GLU A N 1
ATOM 2032 C CA . GLU A 1 252 ? -6.229 -2.342 4.901 1.00 98.00 252 GLU A CA 1
ATOM 2033 C C . GLU A 1 252 ? -5.864 -3.337 6.002 1.00 98.00 252 GLU A C 1
ATOM 2035 O O . GLU A 1 252 ? -5.743 -2.958 7.169 1.00 98.00 252 GLU A O 1
ATOM 2040 N N . VAL A 1 253 ? -5.651 -4.598 5.627 1.00 97.44 253 VAL A N 1
ATOM 2041 C CA . VAL A 1 253 ? -5.119 -5.636 6.514 1.00 97.44 253 VAL A CA 1
ATOM 2042 C C . VAL A 1 253 ? -3.916 -6.287 5.849 1.00 97.44 253 VAL A C 1
ATOM 2044 O O . VAL A 1 253 ? -4.011 -6.780 4.728 1.00 97.44 253 VAL A O 1
ATOM 2047 N N . ARG A 1 254 ? -2.782 -6.343 6.542 1.00 95.06 254 ARG A N 1
ATOM 2048 C CA . ARG A 1 254 ? -1.568 -7.018 6.061 1.00 95.06 254 ARG A CA 1
ATOM 2049 C C . ARG A 1 254 ? -0.895 -7.811 7.167 1.00 95.06 254 ARG A C 1
ATOM 2051 O O . ARG A 1 254 ? -1.141 -7.572 8.353 1.00 95.06 254 ARG A O 1
ATOM 2058 N N . ILE A 1 255 ? -0.029 -8.744 6.792 1.00 91.88 255 ILE A N 1
ATOM 2059 C CA . ILE A 1 255 ? 0.815 -9.436 7.767 1.00 91.88 255 ILE A CA 1
ATOM 2060 C C . ILE A 1 255 ? 1.917 -8.463 8.207 1.00 91.88 255 ILE A C 1
ATOM 2062 O O . ILE A 1 255 ? 2.595 -7.850 7.389 1.00 91.88 255 ILE A O 1
ATOM 2066 N N . ALA A 1 256 ? 2.059 -8.275 9.514 1.00 86.00 256 ALA A N 1
ATOM 2067 C CA . ALA A 1 256 ? 3.113 -7.482 10.116 1.00 86.00 256 ALA A CA 1
ATOM 2068 C C . ALA A 1 256 ? 4.435 -8.255 10.040 1.00 86.00 256 ALA A C 1
ATOM 2070 O O . ALA A 1 256 ? 4.558 -9.359 10.574 1.00 86.00 256 ALA A O 1
ATOM 2071 N N . ASP A 1 257 ? 5.433 -7.642 9.425 1.00 72.75 257 ASP A N 1
ATOM 2072 C CA . ASP A 1 257 ? 6.783 -8.169 9.234 1.00 72.75 257 ASP A CA 1
ATOM 2073 C C . ASP A 1 257 ? 7.808 -7.564 10.211 1.00 72.75 257 ASP A C 1
ATOM 2075 O O . ASP A 1 257 ? 9.006 -7.781 10.066 1.00 72.75 257 ASP A O 1
ATOM 2079 N N . GLY A 1 258 ? 7.351 -6.862 11.259 1.00 64.06 258 GLY A N 1
ATOM 2080 C CA . GLY A 1 258 ? 8.241 -6.179 12.202 1.00 64.06 258 GLY A CA 1
ATOM 2081 C C . GLY A 1 258 ? 9.035 -5.091 11.482 1.00 64.06 258 GLY A C 1
ATOM 2082 O O . GLY A 1 258 ? 10.247 -5.188 11.328 1.00 64.06 258 GLY A O 1
ATOM 2083 N N . GLY A 1 259 ? 8.332 -4.073 10.991 1.00 68.81 259 GLY A N 1
ATOM 2084 C CA . GLY A 1 259 ? 8.895 -3.076 10.086 1.00 68.81 259 GLY A CA 1
ATOM 2085 C C . GLY A 1 259 ? 9.014 -1.682 10.693 1.00 68.81 259 GLY A C 1
ATOM 2086 O O . GLY A 1 259 ? 8.228 -1.278 11.556 1.00 68.81 259 GLY A O 1
ATOM 2087 N N . LYS A 1 260 ? 9.987 -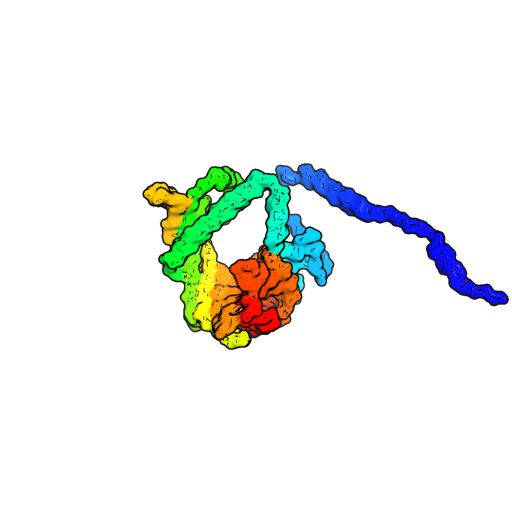0.929 10.176 1.00 79.31 260 LYS A N 1
ATOM 2088 C CA . LYS A 1 260 ? 10.022 0.533 10.258 1.00 79.31 260 LYS A CA 1
ATOM 2089 C C . LYS A 1 260 ? 9.319 1.086 9.024 1.00 79.31 260 LYS A C 1
ATOM 2091 O O . LYS A 1 260 ? 9.606 0.638 7.918 1.00 79.31 260 LYS A O 1
ATOM 2096 N N . ALA A 1 261 ? 8.438 2.055 9.202 1.00 80.75 261 ALA A N 1
ATOM 2097 C CA . ALA A 1 261 ? 7.792 2.774 8.117 1.00 80.75 261 ALA A CA 1
ATOM 2098 C C . ALA A 1 261 ? 8.178 4.254 8.161 1.00 80.75 261 ALA A C 1
ATOM 2100 O O . ALA A 1 261 ? 8.267 4.856 9.233 1.00 80.75 261 ALA A O 1
ATOM 2101 N N . GLY A 1 262 ? 8.395 4.838 6.986 1.00 81.56 262 GLY A N 1
ATOM 2102 C CA . GLY A 1 262 ? 8.427 6.285 6.814 1.00 81.56 262 GLY A CA 1
ATOM 2103 C C . GLY A 1 262 ? 7.023 6.810 6.521 1.00 81.56 262 GLY A C 1
ATOM 2104 O O . GLY A 1 262 ? 6.220 6.109 5.908 1.00 81.56 262 GLY A O 1
ATOM 2105 N N . THR A 1 263 ? 6.725 8.036 6.935 1.00 84.25 263 THR A N 1
ATOM 2106 C CA . THR A 1 263 ? 5.530 8.769 6.504 1.00 84.25 263 THR A CA 1
ATOM 2107 C C . THR A 1 263 ? 5.891 10.206 6.160 1.00 84.25 263 THR A C 1
ATOM 2109 O O . THR A 1 263 ? 6.745 10.805 6.812 1.00 84.25 263 THR A O 1
ATOM 2112 N N . ASN A 1 264 ? 5.227 10.763 5.151 1.00 83.44 264 ASN A N 1
ATOM 2113 C CA . ASN A 1 264 ? 5.294 12.182 4.813 1.00 83.44 264 ASN A CA 1
ATOM 2114 C C . ASN A 1 264 ? 4.112 12.985 5.374 1.00 83.44 264 ASN A C 1
ATOM 2116 O O . ASN A 1 264 ? 3.876 14.111 4.946 1.00 83.44 264 ASN A O 1
ATOM 2120 N N . ALA A 1 265 ? 3.356 12.405 6.312 1.00 87.38 265 ALA A N 1
ATOM 2121 C CA . ALA A 1 265 ? 2.302 13.107 7.030 1.00 87.38 265 ALA A CA 1
ATOM 2122 C C . ALA A 1 265 ? 2.809 14.433 7.609 1.00 87.38 265 ALA A C 1
ATOM 2124 O O . ALA A 1 265 ? 3.977 14.543 7.975 1.00 87.38 265 ALA A O 1
ATOM 2125 N N . GLU A 1 266 ? 1.924 15.413 7.753 1.00 88.06 266 GLU A N 1
ATOM 2126 C CA . GLU A 1 266 ? 2.237 16.692 8.403 1.00 88.06 266 GLU A CA 1
ATOM 2127 C C . GLU A 1 266 ? 2.228 16.568 9.928 1.00 88.06 266 GLU A C 1
ATOM 2129 O O . GLU A 1 266 ? 2.959 17.273 10.619 1.00 88.06 266 GLU A O 1
ATOM 2134 N N . ALA A 1 267 ? 1.444 15.632 10.466 1.00 89.38 267 ALA A N 1
ATOM 2135 C CA . ALA A 1 267 ? 1.436 15.323 11.890 1.00 89.38 267 ALA A CA 1
ATOM 2136 C C . ALA A 1 267 ? 1.327 13.818 12.137 1.00 89.38 267 ALA A C 1
ATOM 2138 O O . ALA A 1 267 ? 0.632 13.106 11.402 1.00 89.38 267 ALA A O 1
ATOM 2139 N N . ILE A 1 268 ? 1.971 13.357 13.211 1.00 91.56 268 ILE A N 1
ATOM 2140 C CA . ILE A 1 268 ? 1.827 12.000 13.735 1.00 91.56 268 ILE A CA 1
ATOM 2141 C C . ILE A 1 268 ? 1.425 12.045 15.215 1.00 91.56 268 ILE A C 1
ATOM 2143 O O . ILE A 1 268 ? 1.928 12.847 15.996 1.00 91.56 268 ILE A O 1
ATOM 2147 N N . GLU A 1 269 ? 0.509 11.173 15.626 1.00 93.19 269 GLU A N 1
ATOM 2148 C CA . GLU A 1 269 ? 0.009 11.104 16.999 1.00 93.19 269 GLU A CA 1
ATOM 2149 C C . GLU A 1 269 ? -0.109 9.652 17.449 1.00 93.19 269 GLU A C 1
ATOM 2151 O O . GLU A 1 269 ? -0.628 8.798 16.728 1.00 93.19 269 GLU A O 1
ATOM 2156 N N . LYS A 1 270 ? 0.348 9.361 18.670 1.00 95.06 270 LYS A N 1
ATOM 2157 C CA . LYS A 1 270 ? 0.102 8.058 19.286 1.00 95.06 270 LYS A CA 1
ATOM 2158 C C . LYS A 1 270 ? -1.272 8.074 19.948 1.00 95.06 270 LYS A C 1
ATOM 2160 O O . LYS A 1 270 ? -1.519 8.887 20.834 1.00 95.06 270 LYS A O 1
ATOM 2165 N N . ILE A 1 271 ? -2.118 7.124 19.571 1.00 95.62 271 ILE A N 1
ATOM 2166 C CA . ILE A 1 271 ? -3.461 6.938 20.129 1.00 95.62 271 ILE A CA 1
ATOM 2167 C C . ILE A 1 271 ? -3.669 5.483 20.573 1.00 95.62 271 ILE A C 1
ATOM 2169 O O . ILE A 1 271 ? -2.823 4.620 20.338 1.00 95.62 271 ILE A O 1
ATOM 2173 N N . MET A 1 272 ? -4.808 5.204 21.212 1.00 95.38 272 MET A N 1
ATOM 2174 C CA . MET A 1 272 ? -5.192 3.856 21.643 1.00 95.38 272 MET A CA 1
ATOM 2175 C C . MET A 1 272 ? -6.425 3.361 20.887 1.00 95.38 272 MET A C 1
ATOM 2177 O O . MET A 1 272 ? -7.466 4.024 20.886 1.00 95.38 272 MET A O 1
ATOM 2181 N N . ILE A 1 273 ? -6.327 2.161 20.311 1.00 96.50 273 ILE A N 1
ATOM 2182 C CA . ILE A 1 273 ? -7.441 1.438 19.686 1.00 96.50 273 ILE A CA 1
ATOM 2183 C C . ILE A 1 273 ? -7.692 0.161 20.490 1.00 96.50 273 ILE A C 1
ATOM 2185 O O . ILE A 1 273 ? -6.998 -0.849 20.345 1.00 96.50 273 ILE A O 1
ATOM 2189 N N . GLY A 1 274 ? -8.665 0.229 21.403 1.00 91.62 274 GLY A N 1
ATOM 2190 C CA . GLY A 1 274 ? -8.856 -0.801 22.422 1.00 91.62 274 GLY A CA 1
ATOM 2191 C C . GLY A 1 274 ? -7.620 -0.906 23.321 1.00 91.62 274 GLY A C 1
ATOM 2192 O O . GLY A 1 274 ? -7.196 0.082 23.916 1.00 91.62 274 GLY A O 1
ATOM 2193 N N . ASN A 1 275 ? -7.028 -2.097 23.394 1.00 92.69 275 ASN A N 1
ATOM 2194 C CA . ASN A 1 275 ? -5.779 -2.358 24.113 1.00 92.69 275 ASN A CA 1
ATOM 2195 C C . ASN A 1 275 ? -4.515 -2.229 23.236 1.00 92.69 275 ASN A C 1
ATOM 2197 O O . ASN A 1 275 ? -3.425 -2.539 23.712 1.00 92.69 275 ASN A O 1
ATOM 2201 N N . ASN A 1 276 ? -4.637 -1.800 21.977 1.00 95.12 276 ASN A N 1
ATOM 2202 C CA . ASN A 1 276 ? -3.504 -1.652 21.064 1.00 95.12 276 ASN A CA 1
ATOM 2203 C C . ASN A 1 276 ? -3.004 -0.211 21.038 1.00 95.12 276 ASN A C 1
ATOM 2205 O O . ASN A 1 276 ? -3.807 0.720 20.915 1.00 95.12 276 ASN A O 1
ATOM 2209 N N . GLU A 1 277 ? -1.683 -0.039 21.065 1.00 95.25 277 GLU A N 1
ATOM 2210 C CA . GLU A 1 277 ? -1.083 1.216 20.624 1.00 95.25 277 GLU A CA 1
ATOM 2211 C C . GLU A 1 277 ? -1.273 1.363 19.109 1.00 95.25 277 GLU A C 1
ATOM 2213 O O . GLU A 1 277 ? -1.084 0.414 18.342 1.00 95.25 277 GLU A O 1
ATOM 2218 N N . ALA A 1 278 ? -1.630 2.568 18.679 1.00 96.50 278 ALA A N 1
ATOM 2219 C CA . ALA A 1 278 ? -1.840 2.915 17.285 1.00 96.50 278 ALA A CA 1
ATOM 2220 C C . ALA A 1 278 ? -1.186 4.262 16.965 1.00 96.50 278 ALA A C 1
ATOM 2222 O O . ALA A 1 278 ? -0.929 5.080 17.852 1.00 96.50 278 ALA A O 1
ATOM 2223 N N . VAL A 1 279 ? -0.928 4.492 15.684 1.00 96.00 279 VAL A N 1
ATOM 2224 C CA . VAL A 1 279 ? -0.480 5.784 15.163 1.00 96.00 279 VAL A CA 1
ATOM 2225 C C . VAL A 1 279 ? -1.568 6.357 14.274 1.00 96.00 279 VAL A C 1
ATOM 2227 O O . VAL A 1 279 ? -2.067 5.668 13.387 1.00 96.00 279 VAL A O 1
ATOM 2230 N N . LEU A 1 280 ? -1.939 7.603 14.532 1.00 96.56 280 LEU A N 1
ATOM 2231 C CA . LEU A 1 280 ? -2.735 8.420 13.635 1.00 96.56 280 LEU A CA 1
ATOM 2232 C C . LEU A 1 280 ? -1.794 9.350 12.886 1.00 96.56 280 LEU A C 1
ATOM 2234 O O . LEU A 1 280 ? -0.967 10.021 13.501 1.00 96.56 280 LEU A O 1
ATOM 2238 N N . THR A 1 281 ? -1.928 9.397 11.570 1.00 94.56 281 THR A N 1
ATOM 2239 C CA . THR A 1 281 ? -1.225 10.351 10.724 1.00 94.56 281 THR A CA 1
ATOM 2240 C C . THR A 1 281 ? -2.225 11.272 10.039 1.00 94.56 281 THR A C 1
ATOM 2242 O O . THR A 1 281 ? -3.286 10.836 9.585 1.00 94.56 281 THR A O 1
ATOM 2245 N N . THR A 1 282 ? -1.886 12.557 9.983 1.00 93.94 282 THR A N 1
ATOM 2246 C CA . THR A 1 282 ? -2.664 13.574 9.273 1.00 93.94 282 THR A CA 1
ATOM 2247 C C . THR A 1 282 ? -1.891 13.998 8.043 1.00 93.94 282 THR A C 1
ATOM 2249 O O . THR A 1 282 ? -0.781 14.527 8.144 1.00 93.94 282 THR A O 1
ATOM 2252 N N . HIS A 1 283 ? -2.478 13.757 6.881 1.00 90.88 283 HIS A N 1
ATOM 2253 C CA . HIS A 1 283 ? -1.912 14.153 5.605 1.00 90.88 283 HIS A CA 1
ATOM 2254 C C . HIS A 1 283 ? -2.674 15.367 5.097 1.00 90.88 283 HIS A C 1
ATOM 2256 O O . HIS A 1 283 ? -3.901 15.337 4.997 1.00 90.88 283 HIS A O 1
ATOM 2262 N N . THR A 1 284 ? -1.934 16.421 4.764 1.00 86.75 284 THR A N 1
ATOM 2263 C CA . THR A 1 284 ? -2.501 17.570 4.059 1.00 86.75 284 THR A CA 1
ATOM 2264 C C . THR A 1 284 ? -1.951 17.600 2.650 1.00 86.75 284 THR A C 1
ATOM 2266 O O . THR A 1 284 ? -0.790 17.263 2.420 1.00 86.75 284 THR A O 1
ATOM 2269 N N . SER A 1 285 ? -2.787 17.983 1.699 1.00 75.19 285 SER A N 1
ATOM 2270 C CA . SER A 1 285 ? -2.391 18.082 0.305 1.00 75.19 285 SER A CA 1
ATOM 2271 C C . SER A 1 285 ? -2.915 19.384 -0.267 1.00 75.19 285 SER A C 1
ATOM 2273 O O . SER A 1 285 ? -4.010 19.836 0.049 1.00 75.19 285 SER A O 1
ATOM 2275 N N . LYS A 1 286 ? -2.113 20.020 -1.122 1.00 67.75 286 LYS A N 1
ATOM 2276 C CA . LYS A 1 286 ? -2.555 21.210 -1.863 1.00 67.75 286 LYS A CA 1
ATOM 2277 C C . LYS A 1 286 ? -3.495 20.860 -3.019 1.00 67.75 286 LYS A C 1
ATOM 2279 O O . LYS A 1 286 ? -4.221 21.734 -3.478 1.00 67.75 286 LYS A O 1
ATOM 2284 N N . ASN A 1 287 ? -3.439 19.614 -3.496 1.00 66.25 287 ASN A N 1
ATOM 2285 C CA . ASN A 1 287 ? -4.072 19.163 -4.740 1.00 66.25 287 ASN A CA 1
ATOM 2286 C C . ASN A 1 287 ? -5.074 18.014 -4.530 1.00 66.25 287 ASN A C 1
ATOM 2288 O O . ASN A 1 287 ? -5.642 17.522 -5.500 1.00 66.25 287 ASN A O 1
ATOM 2292 N N . SER A 1 288 ? -5.254 17.555 -3.294 1.00 69.31 288 SER A N 1
ATOM 2293 C CA . SER A 1 288 ? -6.209 16.512 -2.918 1.00 69.31 288 SER A CA 1
ATOM 2294 C C . SER A 1 288 ? -6.779 16.817 -1.541 1.00 69.31 288 SER A C 1
ATOM 2296 O O . SER A 1 288 ? -6.205 17.615 -0.800 1.00 69.31 288 SER A O 1
ATOM 2298 N N . ASP A 1 289 ? -7.866 16.143 -1.190 1.00 83.19 289 ASP A N 1
ATOM 2299 C CA . ASP A 1 289 ? -8.481 16.296 0.121 1.00 83.19 289 ASP A CA 1
ATOM 2300 C C . ASP A 1 289 ? -7.524 15.837 1.229 1.00 83.19 289 ASP A C 1
ATOM 2302 O O . ASP A 1 289 ? -6.739 14.889 1.063 1.00 83.19 289 ASP A O 1
ATOM 2306 N N . ASN A 1 290 ? -7.565 16.545 2.358 1.00 91.75 290 ASN A N 1
ATOM 2307 C CA . ASN A 1 290 ? -6.851 16.130 3.556 1.00 91.75 290 ASN A CA 1
ATOM 2308 C C . ASN A 1 290 ? -7.437 14.808 4.043 1.00 91.75 290 ASN A C 1
ATOM 2310 O O . ASN A 1 290 ? -8.640 14.569 3.932 1.00 91.75 290 ASN A O 1
ATOM 2314 N N . PHE A 1 291 ? -6.608 13.957 4.634 1.00 94.31 291 PHE A N 1
ATOM 2315 C CA . PHE A 1 291 ? -7.090 12.691 5.162 1.00 94.31 291 PHE A CA 1
ATOM 2316 C C . PHE A 1 291 ? -6.368 12.291 6.440 1.00 94.31 291 PHE A C 1
ATOM 2318 O O . PHE A 1 291 ? -5.196 12.606 6.672 1.00 94.31 291 PHE A O 1
ATOM 2325 N N . HIS A 1 292 ? -7.085 11.521 7.250 1.00 96.56 292 HIS A N 1
ATOM 2326 C CA . HIS A 1 292 ? -6.533 10.851 8.414 1.00 96.56 292 HIS A CA 1
ATOM 2327 C C . HIS A 1 292 ? -6.292 9.379 8.100 1.00 96.56 292 HIS A C 1
ATOM 2329 O O . HIS A 1 292 ? -7.072 8.738 7.389 1.00 96.56 292 HIS A O 1
ATOM 2335 N N . TRP A 1 293 ? -5.226 8.826 8.672 1.00 96.88 293 TRP A N 1
ATOM 2336 C CA . TRP A 1 293 ? -4.890 7.414 8.550 1.00 96.88 293 TRP A CA 1
ATOM 2337 C C . TRP A 1 293 ? -4.458 6.860 9.906 1.00 96.88 293 TRP A C 1
ATOM 2339 O O . TRP A 1 293 ? -3.491 7.319 10.505 1.00 96.88 293 TRP A O 1
ATOM 2349 N N . ILE A 1 294 ? -5.187 5.867 10.414 1.00 98.19 294 ILE A N 1
ATOM 2350 C CA . ILE A 1 294 ? -4.860 5.166 11.658 1.00 98.19 294 ILE A CA 1
ATOM 2351 C C . ILE A 1 294 ? -4.257 3.811 11.312 1.00 98.19 294 ILE A C 1
ATOM 2353 O O . ILE A 1 294 ? -4.857 3.058 10.553 1.00 98.19 294 ILE A O 1
ATOM 2357 N N . THR A 1 295 ? -3.108 3.475 11.895 1.00 96.69 295 THR A N 1
ATOM 2358 C CA . THR A 1 295 ? -2.440 2.174 11.739 1.00 96.69 295 THR A CA 1
ATOM 2359 C C . THR A 1 295 ? -2.156 1.546 13.100 1.00 96.69 295 THR A C 1
ATOM 2361 O O . THR A 1 295 ? -1.677 2.222 14.011 1.00 96.69 295 THR A O 1
ATOM 2364 N N . TRP A 1 296 ? -2.411 0.244 13.242 1.00 95.88 296 TRP A N 1
ATOM 2365 C CA . TRP A 1 296 ? -2.093 -0.518 14.452 1.00 95.88 296 TRP A CA 1
ATOM 2366 C C . TRP A 1 296 ? -1.774 -1.979 14.140 1.00 95.88 296 TRP A C 1
ATOM 2368 O O . TRP A 1 296 ? -2.210 -2.527 13.130 1.00 95.88 296 TRP A O 1
ATOM 2378 N N . VAL A 1 297 ? -1.023 -2.627 15.028 1.00 94.88 297 VAL A N 1
ATOM 2379 C CA . VAL A 1 297 ? -0.838 -4.085 15.012 1.00 94.88 297 VAL A CA 1
ATOM 2380 C C . VAL A 1 297 ? -1.738 -4.672 16.089 1.00 94.88 297 VAL A C 1
ATOM 2382 O O . VAL A 1 297 ? -1.653 -4.263 17.245 1.00 94.88 297 V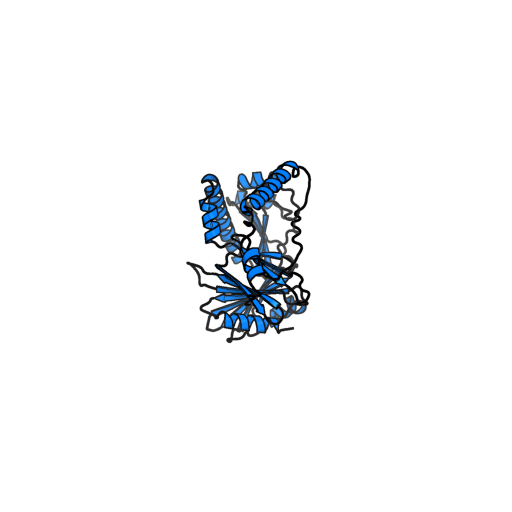AL A O 1
ATOM 2385 N N . LYS A 1 298 ? -2.618 -5.607 15.722 1.00 93.56 298 LYS A N 1
ATOM 2386 C CA . LYS A 1 298 ? -3.574 -6.204 16.664 1.00 93.56 298 LYS A CA 1
ATOM 2387 C C . LYS A 1 298 ? -2.851 -7.168 17.611 1.00 93.56 298 LYS A C 1
ATOM 2389 O O . LYS A 1 298 ? -2.257 -8.155 17.171 1.00 93.56 298 LYS A O 1
ATOM 2394 N N . ASN A 1 299 ? -2.929 -6.896 18.910 1.00 91.56 299 ASN A N 1
ATOM 2395 C CA . ASN A 1 299 ? -2.356 -7.683 19.997 1.00 91.56 299 ASN A CA 1
ATOM 2396 C C . ASN A 1 299 ? -2.752 -9.157 19.889 1.00 91.56 299 ASN A C 1
ATOM 2398 O O . ASN A 1 299 ? -3.872 -9.496 19.509 1.00 91.56 299 ASN A O 1
ATOM 2402 N N . GLY A 1 300 ? -1.808 -10.039 20.218 1.00 88.69 300 GLY A N 1
ATOM 2403 C CA . GLY A 1 300 ? -1.984 -11.486 20.086 1.00 88.69 300 GLY A CA 1
ATOM 2404 C C . GLY A 1 300 ? -1.971 -12.000 18.641 1.00 88.69 300 GLY A C 1
ATOM 2405 O O . GLY A 1 300 ? -2.067 -13.206 18.431 1.00 88.69 300 GLY A O 1
ATOM 2406 N N . THR A 1 301 ? -1.815 -11.123 17.644 1.00 90.88 301 THR A N 1
ATOM 2407 C CA . THR A 1 301 ? -1.769 -11.490 16.223 1.00 90.88 301 THR A CA 1
ATOM 2408 C C . THR A 1 301 ? -0.525 -10.921 15.538 1.00 90.88 301 THR A C 1
ATOM 2410 O O . THR A 1 301 ? 0.223 -10.133 16.115 1.00 90.88 301 THR A O 1
ATOM 2413 N N . LYS A 1 302 ? -0.313 -11.312 14.278 1.00 90.62 302 LYS A N 1
ATOM 2414 C CA . LYS A 1 302 ? 0.650 -10.674 13.369 1.00 90.62 302 LYS A CA 1
ATOM 2415 C C . LYS A 1 302 ? -0.050 -9.823 12.313 1.00 90.62 302 LYS A C 1
ATOM 2417 O O . LYS A 1 302 ? 0.458 -9.695 11.211 1.00 90.62 302 LYS A O 1
ATOM 2422 N N . LEU A 1 303 ? -1.240 -9.305 12.592 1.00 94.12 303 LEU A N 1
ATOM 2423 C CA . LEU A 1 303 ? -2.000 -8.531 11.618 1.00 94.12 303 LEU A CA 1
ATOM 2424 C C . LEU A 1 303 ? -1.833 -7.045 11.899 1.00 94.12 303 LEU A C 1
ATOM 2426 O O . LEU A 1 303 ? -2.135 -6.572 12.999 1.00 94.12 303 LEU A O 1
ATOM 2430 N N . LYS A 1 304 ? -1.362 -6.318 10.889 1.00 95.19 304 LYS A N 1
ATOM 2431 C CA . LYS A 1 304 ? -1.371 -4.861 10.865 1.00 95.19 304 LYS A CA 1
ATOM 2432 C C . LYS A 1 304 ? -2.637 -4.415 10.150 1.00 95.19 304 LYS A C 1
ATOM 2434 O O . LYS A 1 304 ? -2.850 -4.764 8.991 1.00 95.19 304 LYS A O 1
ATOM 2439 N N . TYR A 1 305 ? -3.447 -3.650 10.857 1.00 97.06 305 TYR A N 1
ATOM 2440 C CA . TYR A 1 305 ? -4.635 -3.011 10.327 1.00 97.06 305 TYR A CA 1
ATOM 2441 C C . TYR A 1 305 ? -4.337 -1.548 10.078 1.00 97.06 305 TYR A C 1
ATOM 2443 O O . TYR A 1 305 ? -3.550 -0.917 10.794 1.00 97.06 305 TYR A O 1
ATOM 2451 N N . SER A 1 306 ? -5.013 -0.992 9.089 1.00 97.06 306 SER A N 1
ATOM 2452 C CA . SER A 1 306 ? -5.088 0.442 8.959 1.00 97.06 306 SER A CA 1
ATOM 2453 C C . SER A 1 306 ? -6.434 0.882 8.409 1.00 97.06 306 SER A C 1
ATOM 2455 O O . SER A 1 306 ? -7.094 0.132 7.694 1.00 97.06 306 SER A O 1
ATOM 2457 N N . VAL A 1 307 ? -6.864 2.083 8.774 1.00 98.38 307 VAL A N 1
ATOM 2458 C CA . VAL A 1 307 ? -8.088 2.690 8.258 1.00 98.38 307 VAL A CA 1
ATOM 2459 C C . VAL A 1 307 ? -7.821 4.138 7.890 1.00 98.38 307 VAL A C 1
ATOM 2461 O O . VAL A 1 307 ? -7.188 4.865 8.656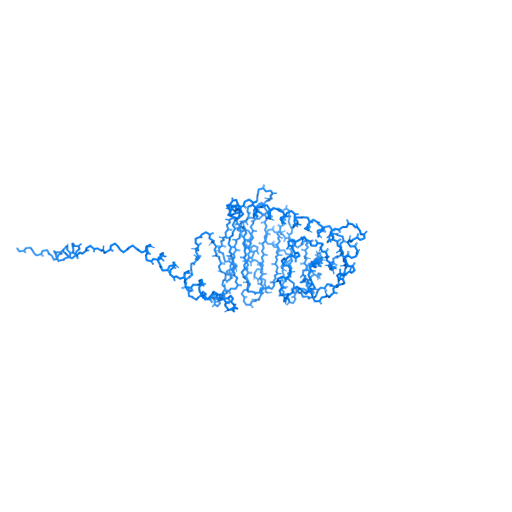 1.00 98.38 307 VAL A O 1
ATOM 2464 N N . ARG A 1 308 ? -8.287 4.551 6.712 1.00 97.31 308 ARG A N 1
ATOM 2465 C CA . ARG A 1 308 ? -8.133 5.918 6.213 1.00 97.31 308 ARG A CA 1
ATOM 2466 C C . ARG A 1 308 ? -9.421 6.458 5.612 1.00 97.31 308 ARG A C 1
ATOM 2468 O O . ARG A 1 308 ? -10.190 5.704 5.009 1.00 97.31 308 ARG A O 1
ATOM 2475 N N . ALA A 1 309 ? -9.618 7.761 5.751 1.00 96.94 309 ALA A N 1
ATOM 2476 C CA . ALA A 1 309 ? -10.731 8.497 5.164 1.00 96.94 309 ALA A CA 1
ATOM 2477 C C . ALA A 1 309 ? -10.374 9.982 5.022 1.00 96.94 309 ALA A C 1
ATOM 2479 O O . ALA A 1 309 ? -9.569 10.493 5.805 1.00 96.94 309 ALA A O 1
ATOM 2480 N N . GLY A 1 310 ? -10.985 10.649 4.040 1.00 95.25 310 GLY A N 1
ATOM 2481 C CA . GLY A 1 310 ? -10.902 12.104 3.891 1.00 95.25 310 GLY A CA 1
ATOM 2482 C C . GLY A 1 310 ? -11.516 12.826 5.093 1.00 95.25 310 GLY A C 1
ATOM 2483 O O . GLY A 1 310 ? -12.497 12.346 5.670 1.00 95.25 310 GLY A O 1
ATOM 2484 N N . GLU A 1 311 ? -10.942 13.969 5.468 1.00 93.31 311 GLU A N 1
ATOM 2485 C CA . GLU A 1 311 ? -11.390 14.774 6.612 1.00 93.31 311 GLU A CA 1
ATOM 2486 C C . GLU A 1 311 ? -12.820 15.304 6.419 1.00 93.31 311 GLU A C 1
ATOM 2488 O O . GLU A 1 311 ? -13.557 15.420 7.400 1.00 93.31 311 GLU A O 1
ATOM 2493 N N . GLU A 1 312 ? -13.259 15.568 5.178 1.00 92.69 312 GLU A N 1
ATOM 2494 C CA . GLU A 1 312 ? -14.659 15.939 4.914 1.00 92.69 312 GLU A CA 1
ATOM 2495 C C . GLU A 1 312 ? -15.645 14.763 4.993 1.00 92.69 312 GLU A C 1
ATOM 2497 O O . GLU A 1 312 ? -16.849 14.978 5.146 1.00 92.69 312 GLU A O 1
ATOM 2502 N N . VAL A 1 313 ? -15.155 13.521 4.915 1.00 94.94 313 VAL A N 1
ATOM 2503 C CA . VAL A 1 313 ? -15.986 12.307 4.938 1.00 94.94 313 VAL A CA 1
ATOM 2504 C C . VAL A 1 313 ? -16.217 11.830 6.370 1.00 94.94 313 VAL A C 1
ATOM 2506 O O . VAL A 1 313 ? -17.343 11.487 6.746 1.00 94.94 313 VAL A O 1
ATOM 2509 N N . VAL A 1 314 ? -15.141 11.765 7.158 1.00 95.00 314 VAL A N 1
ATOM 2510 C CA . VAL A 1 314 ? -15.137 11.241 8.527 1.00 95.00 314 VAL A CA 1
ATOM 2511 C C . VAL A 1 314 ? -14.226 12.106 9.390 1.00 95.00 314 VAL A C 1
ATOM 2513 O O . VAL A 1 314 ? -13.040 12.253 9.102 1.00 95.00 314 VAL A O 1
ATOM 2516 N N . SER A 1 315 ? -14.758 12.627 10.496 1.00 95.25 315 SER A N 1
ATOM 2517 C CA . SER A 1 315 ? -13.939 13.333 11.484 1.00 95.25 315 SER A CA 1
ATOM 2518 C C . SER A 1 315 ? -12.907 12.402 12.134 1.00 95.25 315 SER A C 1
ATOM 2520 O O . SER A 1 315 ? -13.102 11.187 12.215 1.00 95.25 315 SER A O 1
ATOM 2522 N N . LYS A 1 316 ? -11.824 12.964 12.686 1.00 95.38 316 LYS A N 1
ATOM 2523 C CA . LYS A 1 316 ? -10.824 12.204 13.458 1.00 95.38 316 LYS A CA 1
ATOM 2524 C C . LYS A 1 316 ? -11.459 11.262 14.495 1.00 95.38 316 LYS A C 1
ATOM 2526 O O . LYS A 1 316 ? -11.094 10.089 14.557 1.00 95.38 316 LYS A O 1
ATOM 2531 N N . ASP A 1 317 ? -12.417 11.747 15.284 1.00 96.12 317 ASP A N 1
ATOM 2532 C CA . ASP A 1 317 ? -13.052 10.956 16.346 1.00 96.12 317 ASP A CA 1
ATOM 2533 C C . ASP A 1 317 ? -13.942 9.833 15.795 1.00 96.12 317 ASP A C 1
ATOM 2535 O O . ASP A 1 317 ? -13.941 8.718 16.323 1.00 96.12 317 ASP A O 1
ATOM 2539 N N . GLU A 1 318 ? -14.671 10.085 14.704 1.00 96.94 318 GLU A N 1
ATOM 2540 C CA . GLU A 1 318 ? -15.433 9.041 14.012 1.00 96.94 318 GLU A CA 1
ATOM 2541 C C . GLU A 1 318 ? -14.498 7.968 13.430 1.00 96.94 318 GLU A C 1
ATOM 2543 O O . GLU A 1 318 ? -14.783 6.779 13.571 1.00 96.94 318 GLU A O 1
ATOM 2548 N N . LEU A 1 319 ? -13.347 8.351 12.860 1.00 97.88 319 LEU A N 1
ATOM 2549 C CA . LEU A 1 319 ? -12.363 7.403 12.329 1.00 97.88 319 LEU A CA 1
ATOM 2550 C C . LEU A 1 319 ? -11.758 6.535 13.444 1.00 97.88 319 LEU A C 1
ATOM 2552 O O . LEU A 1 319 ? -11.592 5.327 13.271 1.00 97.88 319 LEU A O 1
ATOM 2556 N N . ILE A 1 320 ? -11.491 7.123 14.615 1.00 97.75 320 ILE A N 1
ATOM 2557 C CA . ILE A 1 320 ? -11.061 6.385 15.812 1.00 97.75 320 ILE A CA 1
ATOM 2558 C C . ILE A 1 320 ? -12.137 5.380 16.245 1.00 97.75 320 ILE A C 1
ATOM 2560 O O . ILE A 1 320 ? -11.810 4.249 16.611 1.00 97.75 320 ILE A O 1
ATOM 2564 N N . ASN A 1 321 ? -13.416 5.754 16.196 1.00 96.94 321 ASN A N 1
ATOM 2565 C CA . ASN A 1 321 ? -14.514 4.847 16.537 1.00 96.94 321 ASN A CA 1
ATOM 2566 C C . ASN A 1 321 ? -14.646 3.695 15.533 1.00 96.94 321 ASN A C 1
ATOM 2568 O O . ASN A 1 321 ? -14.825 2.550 15.947 1.00 96.94 321 ASN A O 1
ATOM 2572 N N . ILE A 1 322 ? -14.477 3.968 14.237 1.00 98.06 322 ILE A N 1
ATOM 2573 C CA . ILE A 1 322 ? -14.414 2.936 13.194 1.00 98.06 322 ILE A CA 1
ATOM 2574 C C . ILE A 1 322 ? -13.246 1.973 13.460 1.00 98.06 322 ILE A C 1
ATOM 2576 O O . ILE A 1 322 ? -13.432 0.757 13.452 1.00 98.06 322 ILE A O 1
ATOM 2580 N N . ALA A 1 323 ? -12.051 2.494 13.755 1.00 98.19 323 ALA A N 1
ATOM 2581 C CA . ALA A 1 323 ? -10.884 1.672 14.073 1.00 98.19 323 ALA A CA 1
ATOM 2582 C C . ALA A 1 323 ? -11.124 0.774 15.302 1.00 98.19 323 ALA A C 1
ATOM 2584 O O . ALA A 1 323 ? -10.769 -0.406 15.287 1.00 98.19 323 ALA A O 1
ATOM 2585 N N . LYS A 1 324 ? -11.772 1.301 16.353 1.00 97.44 324 LYS A N 1
ATOM 2586 C CA . LYS A 1 324 ? -12.163 0.518 17.540 1.00 97.44 324 LYS A CA 1
ATOM 2587 C C . LYS A 1 324 ? -13.130 -0.608 17.186 1.00 97.44 324 LYS A C 1
ATOM 2589 O O . LYS A 1 324 ? -12.870 -1.743 17.572 1.00 97.44 324 LYS A O 1
ATOM 2594 N N . GLN A 1 325 ? -14.169 -0.321 16.401 1.00 97.19 325 GLN A N 1
ATOM 2595 C CA . GLN A 1 325 ? -15.117 -1.336 15.939 1.00 97.19 325 GLN A CA 1
ATOM 2596 C C . GLN A 1 325 ? -14.409 -2.464 15.176 1.00 97.19 325 GLN A C 1
ATOM 2598 O O . GLN A 1 325 ? -14.648 -3.635 15.454 1.00 97.19 325 GLN A O 1
ATOM 2603 N N . ILE A 1 326 ? -13.516 -2.127 14.237 1.00 97.00 326 ILE A N 1
ATOM 2604 C CA . ILE A 1 326 ? -12.742 -3.122 13.475 1.00 97.00 326 ILE A CA 1
ATOM 2605 C C . ILE A 1 326 ? -11.898 -3.981 14.422 1.00 97.00 326 ILE A C 1
ATOM 2607 O O . ILE A 1 326 ? -11.824 -5.197 14.269 1.00 97.00 326 ILE A O 1
ATOM 2611 N N . ASN A 1 327 ? -11.276 -3.363 15.423 1.00 95.75 327 ASN A N 1
ATOM 2612 C CA . ASN A 1 327 ? -10.410 -4.061 16.362 1.00 95.75 327 ASN A CA 1
ATOM 2613 C C . ASN A 1 327 ? -11.151 -5.029 17.307 1.00 95.75 327 ASN A C 1
ATOM 2615 O O . ASN A 1 327 ? -10.561 -6.012 17.756 1.00 95.75 327 ASN A O 1
ATOM 2619 N N . GLU A 1 328 ? -12.416 -4.755 17.628 1.00 93.00 328 GLU A N 1
ATOM 2620 C CA . GLU A 1 328 ? -13.246 -5.585 18.518 1.00 93.00 328 GLU A CA 1
ATOM 2621 C C . GLU A 1 328 ? -13.702 -6.902 17.876 1.00 93.00 328 GLU A C 1
ATOM 2623 O O . GLU A 1 328 ? -14.089 -7.845 18.574 1.00 93.00 328 GLU A O 1
ATOM 2628 N N . ILE A 1 329 ? -13.631 -6.989 16.551 1.00 86.75 329 ILE A N 1
ATOM 2629 C CA . ILE A 1 329 ? -13.959 -8.197 15.802 1.00 86.75 329 ILE A CA 1
ATOM 2630 C C . ILE A 1 329 ? -12.897 -9.253 16.091 1.00 86.75 329 ILE A C 1
ATOM 2632 O O . ILE A 1 329 ? -11.710 -8.940 16.105 1.00 86.75 329 ILE A O 1
ATOM 2636 N N . LYS A 1 330 ? -13.313 -10.491 16.367 1.00 63.94 330 LYS A N 1
ATOM 2637 C CA . LYS A 1 330 ? -12.411 -11.561 16.816 1.00 63.94 330 LYS A CA 1
ATOM 2638 C C . LYS A 1 330 ? -11.472 -12.030 15.717 1.00 63.94 330 LYS A C 1
ATOM 2640 O O . LYS A 1 330 ? -11.980 -12.421 14.648 1.00 63.94 330 LYS A O 1
#

Radius of gyration: 27.28 Å; chains: 1; bounding box: 63×55×106 Å